Protein AF-A0A4R4TH62-F1 (afdb_monomer)

Radius of gyration: 32.62 Å; Cα contacts (8 Å, |Δi|>4): 246; chains: 1; bounding bo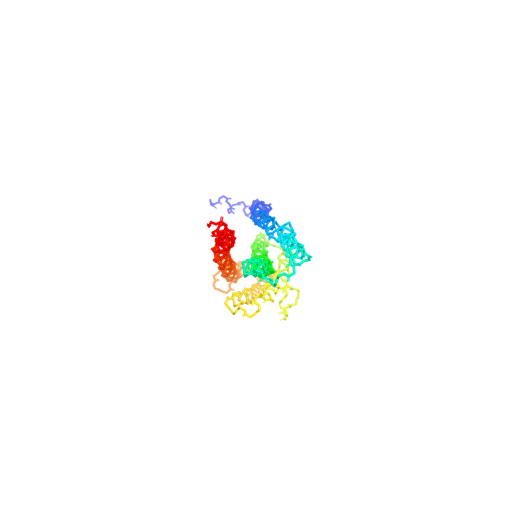x: 75×28×106 Å

Solvent-accessible surface area (backbone atoms only — not comparable to full-atom values): 15548 Å² total; per-residue (Å²): 120,67,68,64,58,58,43,66,76,70,77,58,70,60,69,56,50,53,52,50,52,52,49,49,46,43,59,67,45,53,53,41,51,53,48,50,51,52,49,52,55,47,51,56,50,49,52,57,46,53,62,70,64,52,74,60,57,69,61,52,50,50,53,52,49,50,51,52,53,51,53,49,52,51,50,52,49,35,75,74,63,78,56,84,78,58,69,48,58,55,49,52,50,52,48,52,53,50,52,50,52,48,54,52,52,51,52,51,54,50,49,57,53,46,51,54,50,62,62,49,44,56,52,38,48,50,30,48,53,50,33,50,52,40,52,53,50,28,53,49,22,52,53,49,30,69,67,46,68,74,76,56,60,67,36,51,56,48,25,53,53,31,49,34,48,32,32,25,87,42,92,88,59,59,28,38,31,47,26,54,32,37,67,69,27,64,92,38,67,80,43,26,52,27,42,53,48,22,53,55,23,49,52,53,22,53,54,42,44,52,57,21,49,54,31,41,76,72,66,39,50,69,62,18,47,44,29,47,71,34,62,90,88,15,26,42,50,23,49,54,44,25,53,51,19,48,51,52,27,48,52,47,47,49,52,53,46,53,50,51,51,51,52,50,50,56,54,50,55,53,50,52,54,49,51,54,51,53,50,50,50,48,53,50,46,51,52,54,44,54,49,60,58,62,64,74,78,112

Mean predicted aligned error: 15.48 Å

Sequence (298 aa):
METARANNRQGLPLGGAYLRYADEQMQQTLLVAAADLYELETDRFQHDITEARAWPWLALAAGGLALVVLAWAQRRHYLRTNRLLSPGLMAATATATLLLLWLGGSHWLARAALDDADGGAARSLSSLNGAWTEALRARGDENITLVARGADNASEESFQARLETLIGPDPESPGGLLGDAAARAAGDSDGEAPIQRAIEATREWAARHAAGRERELAGDYDGAVEQVIGGRGSTREMFDRVNTSLAEAVAHEQEQFEAAGRRARSRLDGLAVGAVGLGALGVAGTALGIGRRLSEYR

pLDDT: mean 71.14, std 16.72, range [40.22, 96.88]

Secondary structure (DSSP, 8-state):
-HHHHHHHTTT-THHHHHHHHHHHHIIIIIHHHHHHHHHHHHHHHHHHHHHHHS--HHHHHHHHHHHHHHHHHHHHHHHHH-----HHHHHHHHHHHHHHHHHHHHHHHHHHHHHHIIIIIHHHHHHHHHHHHHHHHHHHHHHHHHHHTTS-SHHHHHHHHHHHHHH-S-SSS--HHHHHHHHHSTT-HHHHHHHHHHHHHHHHHHHHHHHHHHHHHTT-HHHHHHHHHSSTTSHHHHHHHHHHHHHHHHHHHHHHHHHHHHHHHHHHHHHHHHHHHHHHHHHHHHHHHHHHHHGGG-

Nearest PDB structures (foldseek):
  7sqc-assembly1_1J  TM=2.313E-01  e=9.628E-02  Chlamydomonas reinhardtii
  7n6g-assembly1_3Q  TM=2.385E-01  e=2.461E-01  Chlamydomonas reinhardtii
  7udm-assembly1_A  TM=2.730E-01  e=8.604E-01  synthetic construct
  7sqc-assembly1_1W  TM=1.504E-01  e=1.151E-01  Chlamydomonas reinhardtii
  2efl-assembly1_A-2  TM=2.883E-01  e=1.176E+00  Homo sapiens

Organism: NCBI:txid402648

Foldseek 3Di:
DVVVVVVVVVPDLPVLVVLVVVLCCCLVPVLVVVVVVLVVVVVVVVVVLVVLLPDPCVVLVVLVVVLVVLVVVVVVCCVPPVDPDDPLSVLLNVLSVVLNVLSVVLSVVLVVLSCVLVVFLSLLLVLLSVLLSLLVSLLSLLVSCLSCLPVDCPSVVSNVVSLCQNQNPDLVQGDHSLSVSLVSCPPVCQLNVLSVQLNVLSSLLVVLSVVLVVCSVVVNSVSSCCQDPNDPNHSVVSSVSNNVSSVSNSVVSVVVSVVSVVVSVVSVVVSVVVSVVSVVSSVVSNVVSVVVVVVVVD

Structure (mmCIF, N/CA/C/O backbone):
data_AF-A0A4R4TH62-F1
#
_entry.id   AF-A0A4R4TH62-F1
#
loop_
_atom_site.group_PDB
_atom_site.id
_atom_site.type_symbol
_atom_site.label_atom_id
_atom_site.label_alt_id
_atom_site.label_comp_id
_atom_site.label_asym_id
_atom_site.label_entity_id
_atom_site.label_seq_id
_atom_site.pdbx_PDB_ins_code
_atom_site.Cartn_x
_atom_site.Cartn_y
_atom_site.Cartn_z
_atom_site.occupancy
_atom_site.B_iso_or_equiv
_atom_site.auth_seq_id
_atom_site.auth_comp_id
_atom_site.auth_asym_id
_atom_site.auth_atom_id
_atom_site.pdbx_PDB_model_num
ATOM 1 N N . MET A 1 1 ? -3.603 0.985 -41.056 1.00 52.00 1 MET A N 1
ATOM 2 C CA . MET A 1 1 ? -2.396 0.236 -40.627 1.00 52.00 1 MET A CA 1
ATOM 3 C C . MET A 1 1 ? -1.170 0.573 -41.487 1.00 52.00 1 MET A C 1
ATOM 5 O O . MET A 1 1 ? -0.103 0.772 -40.925 1.00 52.00 1 MET A O 1
ATOM 9 N N . GLU A 1 2 ? -1.291 0.723 -42.812 1.00 45.50 2 GLU A N 1
ATOM 10 C CA . GLU A 1 2 ? -0.172 1.153 -43.685 1.00 45.50 2 GLU A CA 1
ATOM 11 C C . GLU A 1 2 ? 0.213 2.637 -43.547 1.00 45.50 2 GLU A C 1
ATOM 13 O O . GLU A 1 2 ? 1.394 2.978 -43.570 1.00 45.50 2 GLU A O 1
ATOM 18 N N . THR A 1 3 ? -0.754 3.517 -43.287 1.00 45.06 3 THR A N 1
ATOM 19 C CA . THR A 1 3 ? -0.537 4.967 -43.132 1.00 45.06 3 THR A CA 1
ATOM 20 C C . THR A 1 3 ? 0.309 5.325 -41.903 1.00 45.06 3 THR A C 1
ATOM 22 O O . THR A 1 3 ? 1.103 6.260 -41.945 1.00 45.06 3 THR A O 1
ATOM 25 N N . ALA A 1 4 ? 0.210 4.539 -40.824 1.00 42.22 4 ALA A N 1
ATOM 26 C CA . ALA A 1 4 ? 1.014 4.726 -39.612 1.00 42.22 4 ALA A CA 1
ATOM 27 C C . ALA A 1 4 ? 2.494 4.353 -39.831 1.00 42.22 4 ALA A C 1
ATOM 29 O O . ALA A 1 4 ? 3.389 5.019 -39.317 1.00 42.22 4 ALA A O 1
ATOM 30 N N . ARG A 1 5 ? 2.765 3.332 -40.660 1.00 50.22 5 ARG A N 1
ATOM 31 C CA . ARG A 1 5 ? 4.131 2.936 -41.047 1.00 50.22 5 ARG A CA 1
ATOM 32 C C . ARG A 1 5 ? 4.756 3.909 -42.051 1.00 50.22 5 ARG A C 1
ATOM 34 O O . ARG A 1 5 ? 5.963 4.131 -41.995 1.00 50.22 5 ARG A O 1
ATOM 41 N N . ALA A 1 6 ? 3.949 4.505 -42.933 1.00 48.88 6 ALA A N 1
ATOM 42 C CA . ALA A 1 6 ? 4.397 5.528 -43.878 1.00 48.88 6 ALA A CA 1
ATOM 43 C C . ALA A 1 6 ? 4.833 6.829 -43.172 1.00 48.88 6 ALA A C 1
ATOM 45 O O . ALA A 1 6 ? 5.871 7.383 -43.525 1.00 48.88 6 ALA A O 1
ATOM 46 N N . ASN A 1 7 ? 4.117 7.257 -42.122 1.00 46.59 7 ASN A N 1
ATOM 47 C CA . ASN A 1 7 ? 4.487 8.441 -41.331 1.00 46.59 7 ASN A CA 1
ATOM 48 C C . ASN A 1 7 ? 5.745 8.235 -40.471 1.00 46.59 7 ASN A C 1
ATOM 50 O O . ASN A 1 7 ? 6.547 9.157 -40.342 1.00 46.59 7 ASN A O 1
ATOM 54 N N . ASN A 1 8 ? 5.979 7.026 -39.946 1.00 43.38 8 ASN A N 1
ATOM 55 C CA . ASN A 1 8 ? 7.178 6.732 -39.148 1.00 43.38 8 ASN A CA 1
ATOM 56 C C . ASN A 1 8 ? 8.488 6.819 -39.965 1.00 43.38 8 ASN A C 1
ATOM 58 O O . ASN A 1 8 ? 9.559 7.006 -39.400 1.00 43.38 8 ASN A O 1
ATOM 62 N N . ARG A 1 9 ? 8.417 6.723 -41.304 1.00 49.34 9 ARG A N 1
ATOM 63 C CA . ARG A 1 9 ? 9.573 6.912 -42.206 1.00 49.34 9 ARG A CA 1
ATOM 64 C C . ARG A 1 9 ? 9.874 8.378 -42.535 1.00 49.34 9 ARG A C 1
ATOM 66 O O . ARG A 1 9 ? 10.939 8.649 -43.075 1.00 49.34 9 ARG A O 1
ATOM 73 N N . GLN A 1 10 ? 8.965 9.307 -42.232 1.00 45.88 10 GLN A N 1
ATOM 74 C CA . GLN A 1 10 ? 9.112 10.735 -42.546 1.00 45.88 10 GLN A CA 1
ATOM 75 C C . GLN A 1 10 ? 9.644 11.570 -41.367 1.00 45.88 10 GLN A C 1
ATOM 77 O O . GLN A 1 10 ? 9.739 12.787 -41.483 1.00 45.88 10 GLN A O 1
ATOM 82 N N . GLY A 1 11 ? 10.001 10.942 -40.237 1.00 43.94 11 GLY A N 1
ATOM 83 C CA . GLY A 1 11 ? 10.616 11.632 -39.095 1.00 43.94 11 GLY A CA 1
ATOM 84 C C . GLY A 1 11 ? 9.682 12.579 -38.331 1.00 43.94 11 GLY A C 1
ATOM 85 O O . GLY A 1 11 ? 10.159 13.415 -37.572 1.00 43.94 11 GLY A O 1
ATOM 86 N N . LEU A 1 12 ? 8.361 12.468 -38.515 1.00 40.22 12 LEU A N 1
ATOM 87 C CA . LEU A 1 12 ? 7.382 13.288 -37.801 1.00 40.22 12 LEU A CA 1
ATOM 88 C C . LEU A 1 12 ? 6.862 12.520 -36.567 1.00 40.22 12 LEU A C 1
ATOM 90 O O . LEU A 1 12 ? 6.175 11.508 -36.739 1.00 40.22 12 LEU A O 1
ATOM 94 N N . PRO A 1 13 ? 7.157 12.972 -35.329 1.00 50.06 13 PRO A N 1
ATOM 95 C CA . PRO A 1 13 ? 6.882 12.261 -34.073 1.00 50.06 13 PRO A CA 1
ATOM 96 C C . PRO A 1 13 ? 5.399 12.334 -33.665 1.00 50.06 13 PRO A C 1
ATOM 98 O O . PRO A 1 13 ? 5.054 12.690 -32.543 1.00 50.06 13 PRO A O 1
ATOM 101 N N . LEU A 1 14 ? 4.487 12.001 -34.578 1.00 46.34 14 LEU A N 1
ATOM 102 C CA . LEU A 1 14 ? 3.046 12.035 -34.322 1.00 46.34 14 LEU A CA 1
ATOM 103 C C . LEU A 1 14 ? 2.604 10.836 -33.468 1.00 46.34 14 LEU A C 1
ATOM 105 O O . LEU A 1 14 ? 1.802 11.003 -32.557 1.00 46.34 14 LEU A O 1
ATOM 109 N N . GLY A 1 15 ? 3.173 9.644 -33.687 1.00 45.06 15 GLY A N 1
ATOM 110 C CA . GLY A 1 15 ? 2.847 8.445 -32.897 1.00 45.06 15 GLY A CA 1
ATOM 111 C C . GLY A 1 15 ? 3.266 8.550 -31.425 1.00 45.06 15 GLY A C 1
ATOM 112 O O . GLY A 1 15 ? 2.473 8.247 -30.539 1.00 45.06 15 GLY A O 1
ATOM 113 N N . GLY A 1 16 ? 4.478 9.050 -31.160 1.00 48.56 16 GLY A N 1
ATOM 114 C CA . GLY A 1 16 ? 4.974 9.263 -29.796 1.00 48.56 16 GLY A CA 1
ATOM 115 C C . GLY A 1 16 ? 4.273 10.408 -29.059 1.00 48.56 16 GLY A C 1
ATOM 116 O O . GLY A 1 16 ? 4.141 10.359 -27.843 1.00 48.56 16 GLY A O 1
ATOM 117 N N . ALA A 1 17 ? 3.780 11.430 -29.767 1.00 56.19 17 ALA A N 1
ATOM 118 C CA . ALA A 1 17 ? 2.997 12.503 -29.151 1.00 56.19 17 ALA A CA 1
ATOM 119 C C . ALA A 1 17 ? 1.618 12.018 -28.667 1.00 56.19 17 ALA A C 1
ATOM 121 O O . ALA A 1 17 ? 1.224 12.349 -27.554 1.00 56.19 17 ALA A O 1
ATOM 122 N N . TYR A 1 18 ? 0.916 11.188 -29.450 1.00 50.94 18 TYR A N 1
ATOM 123 C CA . TYR A 1 18 ? -0.368 10.615 -29.022 1.00 50.94 18 TYR A CA 1
ATOM 124 C C . TYR A 1 18 ? -0.224 9.631 -27.857 1.00 50.94 18 TYR A C 1
ATOM 126 O O . TYR A 1 18 ? -1.053 9.654 -26.954 1.00 50.94 18 TYR A O 1
ATOM 134 N N . LEU A 1 19 ? 0.820 8.793 -27.854 1.00 55.81 19 LEU A N 1
ATOM 135 C CA . LEU A 1 19 ? 1.096 7.893 -26.728 1.00 55.81 19 LEU A CA 1
ATOM 136 C C . LEU A 1 19 ? 1.472 8.658 -25.456 1.00 55.81 19 LEU A C 1
ATOM 138 O O . LEU A 1 19 ? 0.940 8.330 -24.406 1.00 55.81 19 LEU A O 1
ATOM 142 N N . ARG A 1 20 ? 2.303 9.707 -25.550 1.00 58.72 20 ARG A N 1
ATOM 143 C CA . ARG A 1 20 ? 2.612 10.576 -24.402 1.00 58.72 20 ARG A CA 1
ATOM 144 C C . ARG A 1 20 ? 1.378 11.300 -23.874 1.00 58.72 20 ARG A C 1
ATOM 146 O O . ARG A 1 20 ? 1.192 11.341 -22.673 1.00 58.72 20 ARG A O 1
ATOM 153 N N . TYR A 1 21 ? 0.509 11.805 -24.750 1.00 60.41 21 TYR A N 1
ATOM 154 C CA . TYR A 1 21 ? -0.746 12.429 -24.323 1.00 60.41 21 TYR A CA 1
ATOM 155 C C . TYR A 1 21 ? -1.696 11.425 -23.650 1.00 60.41 21 TYR A C 1
ATOM 157 O O . TYR A 1 21 ? -2.322 11.741 -22.645 1.00 60.41 21 TYR A O 1
ATOM 165 N N . ALA A 1 22 ? -1.805 10.203 -24.180 1.00 59.38 22 ALA A N 1
ATOM 166 C CA . ALA A 1 22 ? -2.631 9.159 -23.577 1.00 59.38 22 ALA A CA 1
ATOM 167 C C . ALA A 1 22 ? -2.074 8.679 -22.226 1.00 59.38 22 ALA A C 1
ATOM 169 O O . ALA A 1 22 ? -2.846 8.469 -21.293 1.00 59.38 22 ALA A O 1
ATOM 170 N N . ASP A 1 23 ? -0.752 8.536 -22.116 1.00 56.84 23 ASP A N 1
ATOM 171 C CA . ASP A 1 23 ? -0.064 8.219 -20.865 1.00 56.84 23 ASP A CA 1
ATOM 172 C C . ASP A 1 23 ? -0.224 9.357 -19.846 1.00 56.84 23 ASP A C 1
ATOM 174 O O . ASP A 1 23 ? -0.627 9.110 -18.716 1.00 56.84 23 ASP A O 1
ATOM 178 N N . GLU A 1 24 ? -0.076 10.614 -20.268 1.00 65.81 24 GLU A N 1
ATOM 179 C CA . GLU A 1 24 ? -0.326 11.790 -19.432 1.00 65.81 24 GLU A CA 1
ATOM 180 C C . GLU A 1 24 ? -1.768 11.813 -18.900 1.00 65.81 24 GLU A C 1
ATOM 182 O O . GLU A 1 24 ? -1.979 12.013 -17.707 1.00 65.81 24 GLU A O 1
ATOM 187 N N . GLN A 1 25 ? -2.770 11.509 -19.733 1.00 59.91 25 GLN A N 1
ATOM 188 C CA . GLN A 1 25 ? -4.167 11.389 -19.289 1.00 59.91 25 GLN A CA 1
ATOM 189 C C . GLN A 1 25 ? -4.397 10.197 -18.342 1.00 59.91 25 GLN A C 1
ATOM 191 O O . GLN A 1 25 ? -5.138 10.306 -17.363 1.00 59.91 25 GLN A O 1
ATOM 196 N N . MET A 1 26 ? -3.755 9.053 -18.579 1.00 61.53 26 MET A N 1
ATOM 197 C CA . MET A 1 26 ? -3.827 7.906 -17.668 1.00 61.53 26 MET A CA 1
ATOM 198 C C . MET A 1 26 ? -3.205 8.241 -16.303 1.00 61.53 26 MET A C 1
ATOM 200 O O . MET A 1 26 ? -3.814 7.969 -15.265 1.00 61.53 26 MET A O 1
ATOM 204 N N . GLN A 1 27 ? -2.029 8.873 -16.299 1.00 58.41 27 GLN A N 1
ATOM 205 C CA . GLN A 1 27 ? -1.290 9.227 -15.091 1.00 58.41 27 GLN A CA 1
ATOM 206 C C . GLN A 1 27 ? -1.942 10.369 -14.303 1.00 58.41 27 GLN A C 1
ATOM 208 O O . GLN A 1 27 ? -1.996 10.284 -13.075 1.00 58.41 27 GLN A O 1
ATOM 213 N N . GLN A 1 28 ? -2.436 11.411 -14.982 1.00 55.28 28 GLN A N 1
ATOM 214 C CA . GLN A 1 28 ? -2.997 12.613 -14.353 1.00 55.28 28 GLN A CA 1
ATOM 215 C C . GLN A 1 28 ? -4.493 12.509 -14.048 1.00 55.28 28 GLN A C 1
ATOM 217 O O . GLN A 1 28 ? -4.983 13.264 -13.215 1.00 55.28 28 GLN A O 1
ATOM 222 N N . THR A 1 29 ? -5.241 11.626 -14.716 1.00 51.53 29 THR A N 1
ATOM 223 C CA . THR A 1 29 ? -6.705 11.564 -14.561 1.00 51.53 29 THR A CA 1
ATOM 224 C C . THR A 1 29 ? -7.172 10.237 -13.982 1.00 51.53 29 THR A C 1
ATOM 226 O O . THR A 1 29 ? -7.884 10.243 -12.986 1.00 51.53 29 THR A O 1
ATOM 229 N N . LEU A 1 30 ? -6.773 9.094 -14.547 1.00 49.19 30 LEU A N 1
ATOM 230 C CA . LEU A 1 30 ? -7.291 7.794 -14.095 1.00 49.19 30 LEU A CA 1
ATOM 231 C C . LEU A 1 30 ? -6.636 7.312 -12.796 1.00 49.19 30 LEU A C 1
ATOM 233 O O . LEU A 1 30 ? -7.345 6.902 -11.880 1.00 49.19 30 LEU A O 1
ATOM 237 N N . LEU A 1 31 ? -5.305 7.388 -12.695 1.00 57.44 31 LEU A N 1
ATOM 238 C CA . LEU A 1 31 ? -4.592 6.991 -11.475 1.00 57.44 31 LEU A CA 1
ATOM 239 C C . LEU A 1 31 ? -4.847 7.965 -10.319 1.00 57.44 31 LEU A C 1
ATOM 241 O O . LEU A 1 31 ? -4.988 7.528 -9.182 1.00 57.44 31 LEU A O 1
ATOM 245 N N . VAL A 1 32 ? -4.974 9.264 -10.613 1.00 57.41 32 VAL A N 1
ATOM 246 C CA . VAL A 1 32 ? -5.355 10.273 -9.611 1.00 57.41 32 VAL A CA 1
ATOM 247 C C . VAL A 1 32 ? -6.800 10.069 -9.165 1.00 57.41 32 VAL A C 1
ATOM 249 O O . VAL A 1 32 ? -7.038 10.016 -7.974 1.00 57.41 32 VAL A O 1
ATOM 252 N N . ALA A 1 33 ? -7.756 9.827 -10.070 1.00 45.47 33 ALA A N 1
ATOM 253 C CA . ALA A 1 33 ? -9.141 9.567 -9.664 1.00 45.47 33 ALA A CA 1
ATOM 254 C C . ALA A 1 33 ? -9.301 8.276 -8.838 1.00 45.47 33 ALA A C 1
ATOM 256 O O . ALA A 1 33 ? -10.150 8.219 -7.951 1.00 45.47 33 ALA A O 1
ATOM 257 N N . ALA A 1 34 ? -8.501 7.239 -9.111 1.00 51.38 34 ALA A N 1
ATOM 258 C CA . ALA A 1 34 ? -8.475 6.027 -8.293 1.00 51.38 34 ALA A CA 1
ATOM 259 C C . ALA A 1 34 ? -7.863 6.285 -6.903 1.00 51.38 34 ALA A C 1
ATOM 261 O O . ALA A 1 34 ? -8.374 5.766 -5.911 1.00 51.38 34 ALA A O 1
ATOM 262 N N . ALA A 1 35 ? -6.815 7.114 -6.831 1.00 51.31 35 ALA A N 1
ATOM 263 C CA . ALA A 1 35 ? -6.220 7.559 -5.574 1.00 51.31 35 ALA A CA 1
ATOM 264 C C . ALA A 1 35 ? -7.183 8.449 -4.768 1.00 51.31 35 ALA A C 1
ATOM 266 O O . ALA A 1 35 ? -7.398 8.173 -3.595 1.00 51.31 35 ALA A O 1
ATOM 267 N N . ASP A 1 36 ? -7.838 9.424 -5.404 1.00 51.44 36 ASP A N 1
ATOM 268 C CA . ASP A 1 36 ? -8.825 10.317 -4.787 1.00 51.44 36 ASP A CA 1
ATOM 269 C C . ASP A 1 36 ? -10.036 9.536 -4.265 1.00 51.44 36 ASP A C 1
ATOM 271 O O . ASP A 1 36 ? -10.541 9.825 -3.185 1.00 51.44 36 ASP A O 1
ATOM 275 N N . LEU A 1 37 ? -10.512 8.524 -5.006 1.00 50.94 37 LEU A N 1
ATOM 276 C CA . LEU A 1 37 ? -11.600 7.653 -4.552 1.00 50.94 37 LEU A CA 1
ATOM 277 C C . LEU A 1 37 ? -11.184 6.841 -3.320 1.00 50.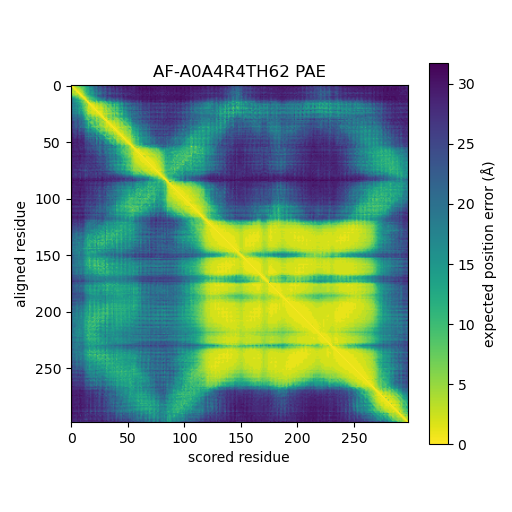94 37 LEU A C 1
ATOM 279 O O . LEU A 1 37 ? -11.959 6.727 -2.373 1.00 50.94 37 LEU A O 1
ATOM 283 N N . TYR A 1 38 ? -9.960 6.307 -3.317 1.00 51.31 38 TYR A N 1
ATOM 284 C CA . TYR A 1 38 ? -9.400 5.602 -2.166 1.00 51.31 38 TYR A CA 1
ATOM 285 C C . TYR A 1 38 ? -9.219 6.535 -0.958 1.00 51.31 38 TYR A C 1
ATOM 287 O O . TYR A 1 38 ? -9.520 6.148 0.171 1.00 51.31 38 TYR A O 1
ATOM 295 N N . GLU A 1 39 ? -8.783 7.775 -1.183 1.00 53.53 39 GLU A N 1
ATOM 296 C CA . GLU A 1 39 ? -8.614 8.795 -0.148 1.00 53.53 39 GLU A CA 1
ATOM 297 C C . GLU A 1 39 ? -9.970 9.227 0.431 1.00 53.53 39 GLU A C 1
ATOM 299 O O . GLU A 1 39 ? -10.114 9.284 1.646 1.00 53.53 39 GLU A O 1
ATOM 304 N N . LEU A 1 40 ? -11.006 9.391 -0.400 1.00 49.75 40 LEU A N 1
ATOM 305 C CA . LEU A 1 40 ? -12.383 9.672 0.033 1.00 49.75 40 LEU A CA 1
ATOM 306 C C . LEU A 1 40 ? -13.005 8.532 0.850 1.00 49.75 40 LEU A C 1
ATOM 308 O O . LEU A 1 40 ? -13.682 8.789 1.849 1.00 49.75 40 LEU A O 1
ATOM 312 N N . GLU A 1 41 ? -12.801 7.281 0.432 1.00 48.53 41 GLU A N 1
ATOM 313 C CA . GLU A 1 41 ? -13.260 6.100 1.173 1.00 48.53 41 GLU A CA 1
ATOM 314 C C . GLU A 1 41 ? -12.533 6.010 2.529 1.00 48.53 41 GLU A C 1
ATOM 316 O O . GLU A 1 41 ? -13.156 5.744 3.561 1.00 48.53 41 GLU A O 1
ATOM 321 N N . THR A 1 42 ? -11.234 6.330 2.543 1.00 50.16 42 THR A N 1
ATOM 322 C CA . THR A 1 42 ? -10.396 6.355 3.750 1.00 50.16 42 THR A CA 1
ATOM 323 C C . THR A 1 42 ? -10.796 7.489 4.696 1.00 50.16 42 THR A C 1
ATOM 325 O O . THR A 1 42 ? -10.968 7.242 5.885 1.00 50.16 42 THR A O 1
ATOM 328 N N . ASP A 1 43 ? -11.025 8.707 4.204 1.00 47.75 43 ASP A N 1
ATOM 329 C CA . ASP A 1 43 ? -11.407 9.873 5.014 1.00 47.75 43 ASP A CA 1
ATOM 330 C C . ASP A 1 43 ? -12.781 9.698 5.664 1.00 47.75 43 ASP A C 1
ATOM 332 O O . ASP A 1 43 ? -12.982 10.019 6.840 1.00 47.75 43 ASP A O 1
ATOM 336 N N . ARG A 1 44 ? -13.743 9.146 4.918 1.00 48.03 44 ARG A N 1
ATOM 337 C CA . ARG A 1 44 ? -15.083 8.865 5.441 1.00 48.03 44 ARG A CA 1
ATOM 338 C C . ARG A 1 44 ? -15.038 7.789 6.527 1.00 48.03 44 ARG A C 1
ATOM 340 O O . ARG A 1 44 ? -15.700 7.927 7.554 1.00 48.03 44 ARG A O 1
ATOM 347 N N . PHE A 1 45 ? -14.204 6.769 6.334 1.00 47.97 45 PHE A N 1
ATOM 348 C CA . PHE A 1 45 ? -13.938 5.733 7.327 1.00 47.97 45 PHE A CA 1
ATOM 349 C C . PHE A 1 45 ? -13.218 6.288 8.572 1.00 47.97 45 PHE A C 1
ATOM 351 O O . PHE A 1 45 ? -13.600 5.966 9.698 1.00 47.97 45 PHE A O 1
ATOM 358 N N . GLN A 1 46 ? -12.247 7.192 8.394 1.00 47.22 46 GLN A N 1
ATOM 359 C CA . GLN A 1 46 ? -11.553 7.879 9.489 1.00 47.22 46 GLN A CA 1
ATOM 360 C C . GLN A 1 46 ? -12.504 8.747 10.325 1.00 47.22 46 GLN A C 1
ATOM 362 O O . GLN A 1 46 ? -12.387 8.760 11.554 1.00 47.22 46 GLN A O 1
ATOM 367 N N . HIS A 1 47 ? -13.470 9.428 9.696 1.00 46.44 47 HIS A N 1
ATOM 368 C CA . HIS A 1 47 ? -14.474 10.246 10.389 1.00 46.44 47 HIS A CA 1
ATOM 369 C C . HIS A 1 47 ? -15.394 9.398 11.283 1.00 46.44 47 HIS A C 1
ATOM 371 O O . HIS A 1 47 ? -15.557 9.693 12.471 1.00 46.44 47 HIS A O 1
ATOM 377 N N . ASP A 1 48 ? -15.927 8.297 10.747 1.00 49.28 48 ASP A N 1
ATOM 378 C CA . ASP A 1 48 ? -16.788 7.374 11.498 1.00 49.28 48 ASP A CA 1
ATOM 379 C C . ASP A 1 48 ? -16.022 6.709 12.660 1.00 49.28 48 ASP A C 1
ATOM 381 O O . ASP A 1 48 ? -16.568 6.500 13.751 1.00 49.28 48 ASP A O 1
ATOM 385 N N . ILE A 1 49 ? -14.724 6.436 12.478 1.00 46.97 49 ILE A N 1
ATOM 386 C CA . ILE A 1 49 ? -13.859 5.935 13.551 1.00 46.97 49 ILE A CA 1
ATOM 387 C C . ILE A 1 49 ? -13.575 7.002 14.608 1.00 46.97 49 ILE A C 1
ATOM 389 O O . ILE A 1 49 ? -13.560 6.679 15.800 1.00 46.97 49 ILE A O 1
ATOM 393 N N . THR A 1 50 ? -13.354 8.265 14.232 1.00 50.50 50 THR A N 1
ATOM 394 C CA . THR A 1 50 ? -13.090 9.325 15.220 1.00 50.50 50 THR A CA 1
ATOM 395 C C . THR A 1 50 ? -14.297 9.551 16.125 1.00 50.50 50 THR A C 1
ATOM 397 O O . THR A 1 50 ? -14.127 9.702 17.340 1.00 50.50 50 THR A O 1
ATOM 400 N N . GLU A 1 51 ? -15.509 9.491 15.572 1.00 51.19 51 GLU A N 1
ATOM 401 C CA . GLU A 1 51 ? -16.750 9.571 16.344 1.00 51.19 51 GLU A CA 1
ATOM 402 C C . GLU A 1 51 ? -16.944 8.331 17.240 1.00 51.19 51 GLU A C 1
ATOM 404 O O . GLU A 1 51 ? -17.249 8.466 18.428 1.00 51.19 51 GLU A O 1
ATOM 409 N N . ALA A 1 52 ? -16.646 7.124 16.740 1.00 48.22 52 ALA A N 1
ATOM 410 C CA . ALA A 1 52 ? -16.688 5.887 17.529 1.00 48.22 52 ALA A CA 1
ATOM 411 C C . ALA A 1 52 ? -15.601 5.805 18.629 1.00 48.22 52 ALA A C 1
ATOM 413 O O . ALA A 1 52 ? -15.798 5.153 19.661 1.00 48.22 52 ALA A O 1
ATOM 414 N N . ARG A 1 53 ? -14.456 6.478 18.441 1.00 44.38 53 ARG A N 1
ATOM 415 C CA . ARG A 1 53 ? -13.345 6.578 19.409 1.00 44.38 53 ARG A CA 1
ATOM 416 C C . ARG A 1 53 ? -13.600 7.571 20.538 1.00 44.38 53 ARG A C 1
ATOM 418 O O . ARG A 1 53 ? -12.880 7.522 21.549 1.00 44.38 53 ARG A O 1
ATOM 425 N N . ALA A 1 54 ? -14.571 8.474 20.397 1.00 53.72 54 ALA A N 1
ATOM 426 C CA . ALA A 1 54 ? -14.899 9.426 21.445 1.00 53.72 54 ALA A CA 1
ATOM 427 C C . ALA A 1 54 ? -15.277 8.660 22.721 1.00 53.72 54 ALA A C 1
ATOM 429 O O . ALA A 1 54 ? -16.197 7.841 22.748 1.00 53.72 54 ALA A O 1
ATOM 430 N N . TRP A 1 55 ? -14.518 8.886 23.796 1.00 51.03 55 TRP A N 1
ATOM 431 C CA . TRP A 1 55 ? -14.796 8.236 25.071 1.00 51.03 55 TRP A CA 1
ATOM 432 C C . TRP A 1 55 ? -16.207 8.649 25.509 1.00 51.03 55 TRP A C 1
ATOM 434 O O . TRP A 1 55 ? -16.495 9.850 25.481 1.00 51.03 55 TRP A O 1
ATOM 444 N N . PRO A 1 56 ? -17.101 7.719 25.907 1.00 64.44 56 PRO A N 1
ATOM 445 C CA . PRO A 1 56 ? -18.484 8.033 26.245 1.00 64.44 56 PRO A CA 1
ATOM 446 C C . PRO A 1 56 ? -18.553 8.691 27.629 1.00 64.44 56 PRO A C 1
ATOM 448 O O . PRO A 1 56 ? -19.166 8.175 28.563 1.00 64.44 56 PRO A O 1
ATOM 451 N N . TRP A 1 57 ? -17.896 9.843 27.775 1.00 59.69 57 TRP A N 1
ATOM 452 C CA . TRP A 1 57 ? -17.788 10.622 29.001 1.00 59.69 57 TRP A CA 1
ATOM 453 C C . TRP A 1 57 ? -19.162 10.954 29.563 1.00 59.69 57 TRP A C 1
ATOM 455 O O . TRP A 1 57 ? -19.351 10.863 30.768 1.00 59.69 57 TRP A O 1
ATOM 465 N N . LEU A 1 58 ? -20.139 11.254 28.702 1.00 62.78 58 LEU A N 1
ATOM 466 C CA . LEU A 1 58 ? -21.522 11.494 29.114 1.00 62.78 58 LEU A CA 1
ATOM 467 C C . LEU A 1 58 ? -22.162 10.249 29.743 1.00 62.78 58 LEU A C 1
ATOM 469 O O . LEU A 1 58 ? -22.794 10.356 30.791 1.00 62.78 58 LEU A O 1
ATOM 473 N N . ALA A 1 59 ? -21.961 9.066 29.155 1.00 58.44 59 ALA A N 1
ATOM 474 C CA . ALA A 1 59 ? -22.508 7.821 29.693 1.00 58.44 59 ALA A CA 1
ATOM 475 C C . ALA A 1 59 ? -21.814 7.413 31.004 1.00 58.44 59 ALA A C 1
ATOM 477 O O . ALA A 1 59 ? -22.481 7.019 31.961 1.00 58.44 59 ALA A O 1
ATOM 478 N N . LEU A 1 60 ? -20.487 7.561 31.085 1.00 63.44 60 LEU A N 1
ATOM 479 C CA . LEU A 1 60 ? -19.725 7.304 32.311 1.00 63.44 60 LEU A CA 1
ATOM 480 C C . LEU A 1 60 ? -20.058 8.305 33.419 1.00 63.44 60 LEU A C 1
ATOM 482 O O . LEU A 1 60 ? -20.225 7.901 34.567 1.00 63.44 60 LEU A O 1
ATOM 486 N N . ALA A 1 61 ? -20.207 9.588 33.087 1.00 68.44 61 ALA A N 1
ATOM 487 C CA . ALA A 1 61 ? -20.623 10.616 34.032 1.00 68.44 61 ALA A CA 1
ATOM 488 C C . ALA A 1 61 ? -22.038 10.346 34.549 1.00 68.44 61 ALA A C 1
ATOM 490 O O . ALA A 1 61 ? -22.260 10.420 35.754 1.00 68.44 61 ALA A O 1
ATOM 491 N N . ALA A 1 62 ? -22.976 9.959 33.679 1.00 68.19 62 ALA A N 1
ATOM 492 C CA . ALA A 1 62 ? -24.329 9.584 34.081 1.00 68.19 62 ALA A CA 1
ATOM 493 C C . ALA A 1 62 ? -24.343 8.340 34.990 1.00 68.19 62 ALA A C 1
ATOM 495 O O . ALA A 1 62 ? -25.012 8.344 36.025 1.00 68.19 62 ALA A O 1
ATOM 496 N N . GLY A 1 63 ? -23.565 7.301 34.659 1.00 62.38 63 GLY A N 1
ATOM 497 C CA . GLY A 1 63 ? -23.421 6.104 35.494 1.00 62.38 63 GLY A CA 1
ATOM 498 C C . GLY A 1 63 ? -22.766 6.396 36.849 1.00 62.38 63 GLY A C 1
ATOM 499 O O . GLY A 1 63 ? -23.246 5.942 37.889 1.00 62.38 63 GLY A O 1
ATOM 500 N N . GLY A 1 64 ? -21.716 7.220 36.862 1.00 69.19 64 GLY A N 1
ATOM 501 C CA . GLY A 1 64 ? -21.078 7.700 38.087 1.00 69.19 64 GLY A CA 1
ATOM 502 C C . GLY A 1 64 ? -22.031 8.533 38.948 1.00 69.19 64 GLY A C 1
ATOM 503 O O . GLY A 1 64 ? -22.121 8.318 40.156 1.00 69.19 64 GLY A O 1
ATOM 504 N N . LEU A 1 65 ? -22.812 9.424 38.334 1.00 70.81 65 LEU A N 1
ATOM 505 C CA . LEU A 1 65 ? -23.828 10.218 39.022 1.00 70.81 65 LEU A CA 1
ATOM 506 C C . LEU A 1 65 ? -24.901 9.319 39.654 1.00 70.81 65 LEU A C 1
ATOM 508 O O . LEU A 1 65 ? -25.277 9.528 40.806 1.00 70.81 65 LEU A O 1
ATOM 512 N N . ALA A 1 66 ? -25.350 8.280 38.943 1.00 66.81 66 ALA A N 1
ATOM 513 C CA . ALA A 1 66 ? -26.305 7.309 39.469 1.00 66.81 66 ALA A CA 1
ATOM 514 C C . ALA A 1 66 ? -25.759 6.567 40.705 1.00 66.81 66 ALA A C 1
ATOM 516 O O . ALA A 1 66 ? -26.479 6.420 41.698 1.00 66.81 66 ALA A O 1
ATOM 517 N N . LEU A 1 67 ? -24.478 6.169 40.698 1.00 67.81 67 LEU A N 1
ATOM 518 C CA . LEU A 1 67 ? -23.819 5.590 41.876 1.00 67.81 67 LEU A CA 1
ATOM 519 C C . LEU A 1 67 ? -23.756 6.572 43.052 1.00 67.81 67 LEU A C 1
ATOM 521 O O . LEU A 1 67 ? -24.034 6.181 44.186 1.00 67.81 67 LEU A O 1
ATOM 525 N N . VAL A 1 68 ? -23.426 7.841 42.797 1.00 72.19 68 VAL A N 1
ATOM 526 C CA . VAL A 1 68 ? -23.386 8.888 43.832 1.00 72.19 68 VAL A CA 1
ATOM 527 C C . VAL A 1 68 ? -24.768 9.086 44.457 1.00 72.19 68 VAL A C 1
ATOM 529 O O . VAL A 1 68 ? -24.883 9.143 45.683 1.00 72.19 68 VAL A O 1
ATOM 532 N N . VAL A 1 69 ? -25.827 9.130 43.644 1.00 70.50 69 VAL A N 1
ATOM 533 C CA . VAL A 1 69 ? -27.214 9.254 44.122 1.00 70.50 69 VAL A CA 1
ATOM 534 C C . VAL A 1 69 ? -27.623 8.036 44.959 1.00 70.50 69 VAL A C 1
ATOM 536 O O . VAL A 1 69 ? -28.202 8.203 46.035 1.00 70.50 69 VAL A O 1
ATOM 539 N N . LEU A 1 70 ? -27.277 6.819 44.525 1.00 64.19 70 LEU A N 1
ATOM 540 C CA . LEU A 1 70 ? -27.536 5.586 45.278 1.00 64.19 70 LEU A CA 1
ATOM 541 C C . LEU A 1 70 ? -26.794 5.563 46.620 1.00 64.19 70 LEU A C 1
ATOM 543 O O . LEU A 1 70 ? -27.409 5.297 47.655 1.00 64.19 70 LEU A O 1
ATOM 547 N N . ALA A 1 71 ? -25.503 5.900 46.627 1.00 65.44 71 ALA A N 1
ATOM 548 C CA . ALA A 1 71 ? -24.692 5.967 47.841 1.00 65.44 71 ALA A CA 1
ATOM 549 C C . ALA A 1 71 ? -25.209 7.042 48.811 1.00 65.44 71 ALA A C 1
ATOM 551 O O . ALA A 1 71 ? -25.258 6.829 50.027 1.00 65.44 71 ALA A O 1
ATOM 552 N N . TRP A 1 72 ? -25.659 8.186 48.289 1.00 71.00 72 TRP A N 1
ATOM 553 C CA . TRP A 1 72 ? -26.277 9.242 49.087 1.00 71.00 72 TRP A CA 1
ATOM 554 C C . TRP A 1 72 ? -27.604 8.791 49.706 1.00 71.00 72 TRP A C 1
ATOM 556 O O . TRP A 1 72 ? -27.825 8.997 50.903 1.00 71.00 72 TRP A O 1
ATOM 566 N N . ALA A 1 73 ? -28.460 8.112 48.935 1.00 65.62 73 ALA A N 1
ATOM 567 C CA . ALA A 1 73 ? -29.711 7.542 49.432 1.00 65.62 73 ALA A CA 1
ATOM 568 C C . ALA A 1 73 ? -29.460 6.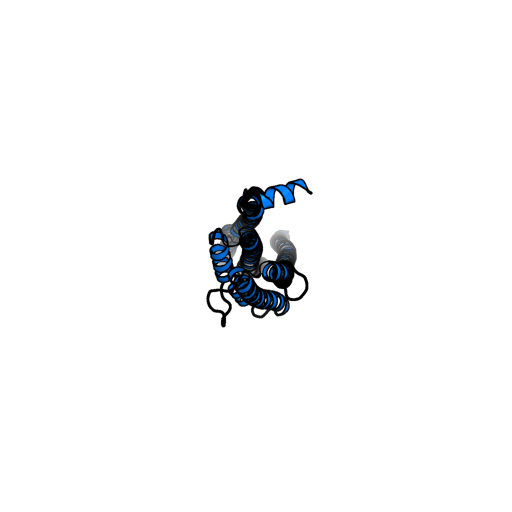485 50.525 1.00 65.62 73 ALA A C 1
ATOM 570 O O . ALA A 1 73 ? -30.116 6.510 51.571 1.00 65.62 73 ALA A O 1
ATOM 571 N N . GLN A 1 74 ? -28.462 5.612 50.335 1.00 63.91 74 GLN A N 1
ATOM 572 C CA . GLN A 1 74 ? -28.019 4.632 51.336 1.00 63.91 74 GLN A CA 1
ATOM 573 C C . GLN A 1 74 ? -27.536 5.314 52.617 1.00 63.91 74 GLN A C 1
ATOM 575 O O . GLN A 1 74 ? -27.995 4.971 53.707 1.00 63.91 74 GLN A O 1
ATOM 580 N N . ARG A 1 75 ? -26.660 6.319 52.497 1.00 67.56 75 ARG A N 1
ATOM 581 C CA . ARG A 1 75 ? -26.116 7.068 53.638 1.00 67.56 75 ARG A CA 1
ATOM 582 C C . ARG A 1 75 ? -27.209 7.813 54.400 1.00 67.56 75 ARG A C 1
ATOM 58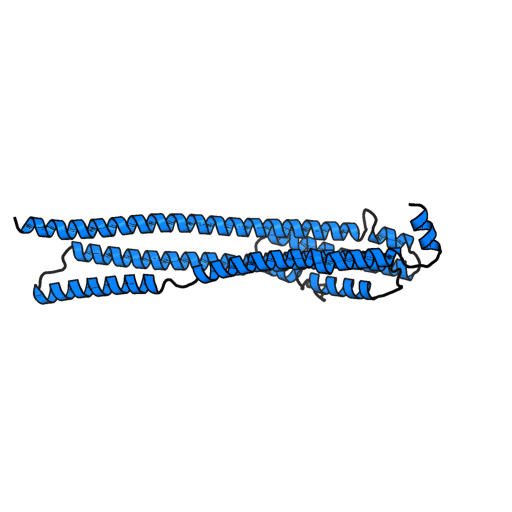4 O O . ARG A 1 75 ? -27.213 7.800 55.628 1.00 67.56 75 ARG A O 1
ATOM 591 N N . ARG A 1 76 ? -28.163 8.429 53.698 1.00 69.12 76 ARG A N 1
ATOM 592 C CA . ARG A 1 76 ? -29.290 9.141 54.317 1.00 69.12 76 ARG A CA 1
ATOM 593 C C . ARG A 1 76 ? -30.220 8.194 55.076 1.00 69.12 76 ARG A C 1
ATOM 595 O O . ARG A 1 76 ? -30.643 8.534 56.179 1.00 69.12 76 ARG A O 1
ATOM 602 N N . HIS A 1 77 ? -30.504 7.010 54.531 1.00 61.41 77 HIS A N 1
ATOM 603 C CA . HIS A 1 77 ? -31.269 5.978 55.236 1.00 61.41 77 HIS A CA 1
ATOM 604 C C . HIS A 1 77 ? -30.512 5.413 56.441 1.00 61.41 77 HIS A C 1
ATOM 606 O O . HIS A 1 77 ? -31.096 5.265 57.514 1.00 61.41 77 HIS A O 1
ATOM 612 N N . TYR A 1 78 ? -29.212 5.157 56.302 1.00 59.09 78 TYR A N 1
ATOM 613 C CA . TYR A 1 78 ? -28.379 4.683 57.403 1.00 59.09 78 TYR A CA 1
ATOM 614 C C . TYR A 1 78 ? -28.368 5.682 58.571 1.00 59.09 78 TYR A C 1
ATOM 616 O O . TYR A 1 78 ? -28.701 5.317 59.695 1.00 59.09 78 TYR A O 1
ATOM 624 N N . LEU A 1 79 ? -28.117 6.966 58.287 1.00 63.31 79 LEU A N 1
ATOM 625 C CA . LEU A 1 79 ? -28.058 8.025 59.302 1.00 63.31 79 LEU A CA 1
ATOM 626 C C . LEU A 1 79 ? -29.411 8.336 59.960 1.00 63.31 79 LEU A C 1
ATOM 628 O O . LEU A 1 79 ? -29.432 8.772 61.106 1.00 63.31 79 LEU A O 1
ATOM 632 N N . ARG A 1 80 ? -30.541 8.142 59.264 1.00 61.53 80 ARG A N 1
ATOM 633 C CA . ARG A 1 80 ? -31.874 8.411 59.838 1.00 61.53 80 ARG A CA 1
ATOM 634 C C . ARG A 1 80 ? -32.498 7.236 60.577 1.00 61.53 80 ARG A C 1
ATOM 636 O O . ARG A 1 80 ? -33.339 7.472 61.435 1.00 61.53 80 ARG A O 1
ATOM 643 N N . THR A 1 81 ? -32.153 6.000 60.224 1.00 61.38 81 THR A N 1
ATOM 644 C CA . THR A 1 81 ? -32.865 4.817 60.743 1.00 61.38 81 THR A CA 1
ATOM 645 C C . THR A 1 81 ? -31.982 3.786 61.441 1.00 61.38 81 THR A C 1
ATOM 647 O O . THR A 1 81 ? -32.529 2.842 62.001 1.00 61.38 81 THR A O 1
ATOM 650 N N . ASN A 1 82 ? -30.652 3.950 61.445 1.00 54.91 82 ASN A N 1
ATOM 651 C CA . ASN A 1 82 ? -29.678 3.092 62.143 1.00 54.91 82 ASN A CA 1
ATOM 652 C C . ASN A 1 82 ? -29.845 1.570 61.893 1.00 54.91 82 ASN A C 1
ATOM 654 O O . ASN A 1 82 ? -29.379 0.745 62.674 1.00 54.91 82 ASN A O 1
ATOM 658 N N . ARG A 1 83 ? -30.535 1.184 60.807 1.00 52.75 83 ARG A N 1
ATOM 659 C CA . ARG A 1 83 ? -30.770 -0.204 60.387 1.00 52.75 83 ARG A CA 1
ATOM 660 C C . ARG A 1 83 ? -29.778 -0.578 59.290 1.00 52.75 83 ARG A C 1
ATOM 662 O O . ARG A 1 83 ? -29.609 0.160 58.318 1.00 52.75 83 ARG A O 1
ATOM 669 N N . LEU A 1 84 ? -29.139 -1.733 59.465 1.00 52.50 84 LEU A N 1
ATOM 670 C CA . LEU A 1 84 ? -28.147 -2.284 58.547 1.00 52.50 84 LEU A CA 1
ATOM 671 C C . LEU A 1 84 ? -28.770 -2.543 57.162 1.00 52.50 84 LEU A C 1
ATOM 673 O O . LEU A 1 84 ? -29.821 -3.167 57.040 1.00 52.50 84 LEU A O 1
ATOM 677 N N . LEU A 1 85 ? -28.104 -1.974 56.156 1.00 52.50 85 LEU A N 1
ATOM 678 C CA . LEU A 1 85 ? -28.151 -2.195 54.703 1.00 52.50 85 LEU A CA 1
ATOM 679 C C . LEU A 1 85 ? -29.255 -3.149 54.204 1.00 52.50 85 LEU A C 1
ATOM 681 O O . LEU A 1 85 ? -29.141 -4.368 54.293 1.00 52.50 85 LEU A O 1
ATOM 685 N N . SER A 1 86 ? -30.317 -2.592 53.607 1.00 59.44 86 SER A N 1
ATOM 686 C CA . SER A 1 86 ? -31.369 -3.407 52.990 1.00 59.44 86 SER A CA 1
ATOM 687 C C . SER A 1 86 ? -30.819 -4.190 51.782 1.00 59.44 86 SER A C 1
ATOM 689 O O . SER A 1 86 ? -30.205 -3.556 50.914 1.00 59.44 86 SER A O 1
ATOM 691 N N . PRO A 1 87 ? -31.114 -5.496 51.644 1.00 60.25 87 PRO A N 1
ATOM 692 C CA . PRO A 1 87 ? -30.599 -6.343 50.561 1.00 60.25 87 PRO A CA 1
ATOM 693 C C . PRO A 1 87 ? -30.841 -5.785 49.150 1.00 60.25 87 PRO A C 1
ATOM 695 O O . PRO A 1 87 ? -29.979 -5.892 48.284 1.00 60.25 87 PRO A O 1
ATOM 698 N N . GLY A 1 88 ? -31.981 -5.117 48.925 1.00 55.25 88 GLY A N 1
ATOM 699 C CA . GLY A 1 88 ? -32.316 -4.520 47.625 1.00 55.25 88 GLY A CA 1
ATOM 700 C C . GLY A 1 88 ? -31.416 -3.346 47.220 1.00 55.25 88 GLY A C 1
ATOM 701 O O . GLY A 1 88 ? -31.140 -3.160 46.041 1.00 55.25 88 GLY A O 1
ATOM 702 N N . LEU A 1 89 ? -30.900 -2.585 48.190 1.00 56.31 89 LEU A N 1
ATOM 703 C CA . LEU A 1 89 ? -29.965 -1.489 47.924 1.00 56.31 89 LEU A CA 1
ATOM 704 C C . LEU A 1 89 ? -28.572 -2.024 47.586 1.00 56.31 89 LEU A C 1
ATOM 706 O O . LEU A 1 89 ? -27.952 -1.490 46.680 1.00 56.31 89 LEU A O 1
ATOM 710 N N . MET A 1 90 ? -28.112 -3.088 48.256 1.00 58.06 90 MET A N 1
ATOM 711 C CA . MET A 1 90 ? -26.870 -3.779 47.883 1.00 58.06 90 MET A CA 1
ATOM 712 C C . MET A 1 90 ? -26.957 -4.397 46.488 1.00 58.06 90 MET A C 1
ATOM 714 O O . MET A 1 90 ? -26.011 -4.269 45.718 1.00 58.06 90 MET A O 1
ATOM 718 N N . ALA A 1 91 ? -28.097 -5.009 46.146 1.00 58.91 91 ALA A N 1
ATOM 719 C CA . ALA A 1 91 ? -28.337 -5.522 44.802 1.00 58.91 91 ALA A CA 1
ATOM 720 C C . ALA A 1 91 ? -28.261 -4.394 43.760 1.00 58.91 91 ALA A C 1
ATOM 722 O O . ALA A 1 91 ? -27.524 -4.523 42.791 1.00 58.91 91 ALA A O 1
ATOM 723 N N . ALA A 1 92 ? -28.920 -3.255 44.002 1.00 56.06 92 ALA A N 1
ATOM 724 C CA . ALA A 1 92 ? -28.876 -2.106 43.097 1.00 56.06 92 ALA A CA 1
ATOM 725 C C . ALA A 1 92 ? -27.459 -1.529 42.921 1.00 56.06 92 ALA A C 1
ATOM 727 O O . ALA A 1 92 ? -27.061 -1.231 41.795 1.00 56.06 92 ALA A O 1
ATOM 728 N N . THR A 1 93 ? -26.678 -1.396 44.003 1.00 59.94 93 THR A N 1
ATOM 729 C CA . THR A 1 93 ? -25.284 -0.940 43.893 1.00 59.94 93 THR A CA 1
ATOM 730 C C . THR A 1 93 ? -24.452 -1.951 43.118 1.00 59.94 93 THR A C 1
ATOM 732 O O . THR A 1 93 ? -23.762 -1.556 42.192 1.00 59.94 93 THR A O 1
ATOM 735 N N . ALA A 1 94 ? -24.571 -3.248 43.421 1.00 60.84 94 ALA A N 1
ATOM 736 C CA . ALA A 1 94 ? -23.848 -4.300 42.712 1.00 60.84 94 ALA A CA 1
ATOM 737 C C . ALA A 1 94 ? -24.165 -4.304 41.210 1.00 60.84 94 ALA A C 1
ATOM 739 O O . ALA A 1 94 ? -23.240 -4.362 40.406 1.00 60.84 94 ALA A O 1
ATOM 740 N N . THR A 1 95 ? -25.438 -4.168 40.817 1.00 61.12 95 THR A N 1
ATOM 741 C CA . THR A 1 95 ? -25.836 -4.091 39.402 1.00 61.12 95 THR A CA 1
ATOM 742 C C . THR A 1 95 ? -25.285 -2.840 38.719 1.00 61.12 95 THR A C 1
ATOM 744 O O . THR A 1 95 ? -24.804 -2.930 37.593 1.00 61.12 95 THR A O 1
ATOM 747 N N . ALA A 1 96 ? -25.296 -1.686 39.393 1.00 63.19 96 ALA A N 1
ATOM 748 C CA . ALA A 1 96 ? -24.736 -0.448 38.851 1.00 63.19 96 ALA A CA 1
ATOM 749 C C . ALA A 1 96 ? -23.207 -0.525 38.676 1.00 63.19 96 ALA A C 1
ATOM 751 O O . ALA A 1 96 ? -22.686 -0.091 37.649 1.00 63.19 96 ALA A O 1
ATOM 752 N N . THR A 1 97 ? -22.484 -1.134 39.623 1.00 61.28 97 THR A N 1
ATOM 753 C CA . THR A 1 97 ? -21.038 -1.376 39.487 1.00 61.28 97 THR A CA 1
ATOM 754 C C . THR A 1 97 ? -20.744 -2.358 38.357 1.00 61.28 97 THR A C 1
ATOM 756 O O . THR A 1 97 ? -19.807 -2.145 37.592 1.00 61.28 97 THR A O 1
ATOM 759 N N . LEU A 1 98 ? -21.561 -3.408 38.211 1.00 69.06 98 LEU A N 1
ATOM 760 C CA . LEU A 1 98 ? -21.424 -4.383 37.128 1.00 69.06 98 LEU A CA 1
ATOM 761 C C . LEU A 1 98 ? -21.658 -3.736 35.759 1.00 69.06 98 LEU A C 1
ATOM 763 O O . LEU A 1 98 ? -20.896 -3.986 34.834 1.00 69.06 98 LEU A O 1
ATOM 767 N N . LEU A 1 99 ? -22.667 -2.866 35.647 1.00 65.38 99 LEU A N 1
ATOM 768 C CA . LEU A 1 99 ? -22.944 -2.084 34.441 1.00 65.38 99 LEU A CA 1
ATOM 769 C C . LEU A 1 99 ? -21.783 -1.150 34.083 1.00 65.38 99 LEU A C 1
ATOM 771 O O . LEU A 1 99 ? -21.425 -1.058 32.914 1.00 65.38 99 LEU A O 1
ATOM 775 N N . LEU A 1 100 ? -21.168 -0.487 35.065 1.00 65.75 100 LEU A N 1
ATOM 776 C CA . LEU A 1 100 ? -20.012 0.384 34.828 1.00 65.75 100 LEU A CA 1
ATOM 777 C C . LEU A 1 100 ? -18.759 -0.395 34.419 1.00 65.75 100 LEU A C 1
ATOM 779 O O . LEU A 1 100 ? -18.067 0.018 33.490 1.00 65.75 100 LEU A O 1
ATOM 783 N N . LEU A 1 101 ? -18.488 -1.530 35.071 1.00 66.88 101 LEU A N 1
ATOM 784 C CA . LEU A 1 101 ? -17.400 -2.432 34.683 1.00 66.88 101 LEU A CA 1
ATOM 785 C C . LEU A 1 101 ? -17.628 -2.999 33.279 1.00 66.88 101 LEU A C 1
ATOM 787 O O . LEU A 1 101 ? -16.694 -3.046 32.482 1.00 66.88 101 LEU A O 1
ATOM 791 N N . TRP A 1 102 ? -18.870 -3.360 32.954 1.00 68.56 102 TRP A N 1
ATOM 792 C CA . TRP A 1 102 ? -19.258 -3.802 31.620 1.00 68.56 102 TRP A CA 1
ATOM 793 C C . TRP A 1 102 ? -19.035 -2.701 30.584 1.00 68.56 102 TRP A C 1
ATOM 795 O O . TRP A 1 102 ? -18.370 -2.946 29.583 1.00 68.56 102 TRP A O 1
ATOM 805 N N . LEU A 1 103 ? -19.511 -1.477 30.834 1.00 69.19 103 LEU A N 1
ATOM 806 C CA . LEU A 1 103 ? -19.350 -0.338 29.924 1.00 69.19 103 LEU A CA 1
ATOM 807 C C . LEU A 1 103 ? -17.867 -0.004 29.690 1.00 69.19 103 LEU A C 1
ATOM 809 O O . LEU A 1 103 ? -17.449 0.200 28.552 1.00 69.19 103 LEU A O 1
ATOM 813 N N . GLY A 1 104 ? -17.065 0.002 30.761 1.00 69.19 104 GLY A N 1
ATOM 814 C CA . GLY A 1 104 ? -15.622 0.228 30.690 1.00 69.19 104 GLY A CA 1
ATOM 815 C C . GLY A 1 104 ? -14.896 -0.862 29.899 1.00 69.19 104 GLY A C 1
ATOM 816 O O . GLY A 1 104 ? -14.125 -0.549 28.995 1.00 69.19 104 GLY A O 1
ATOM 817 N N . GLY A 1 105 ? -15.191 -2.135 30.181 1.00 66.38 105 GLY A N 1
ATOM 818 C CA . GLY A 1 105 ? -14.618 -3.272 29.455 1.00 66.38 105 GLY A CA 1
ATOM 819 C C . GLY A 1 105 ? -15.013 -3.293 27.976 1.00 66.38 105 GLY A C 1
ATOM 820 O O . GLY A 1 105 ? -14.163 -3.504 27.116 1.00 66.38 105 GLY A O 1
ATOM 821 N N . SER A 1 106 ? -16.276 -2.985 27.675 1.00 65.50 106 SER A N 1
ATOM 822 C CA . SER A 1 106 ? -16.807 -2.853 26.310 1.00 65.50 106 SER A CA 1
ATOM 823 C C . SER A 1 106 ? -16.046 -1.800 25.511 1.00 65.50 106 SER A C 1
ATOM 825 O O . SER A 1 106 ? -15.646 -2.033 24.373 1.00 65.50 106 SER A O 1
ATOM 827 N N . HIS A 1 107 ? -15.825 -0.636 26.124 1.00 65.50 107 HIS A N 1
ATOM 828 C CA . HIS A 1 107 ? -15.157 0.483 25.477 1.00 65.50 107 HIS A CA 1
ATOM 829 C C . HIS A 1 107 ? -13.653 0.236 25.294 1.00 65.50 107 HIS A C 1
ATOM 831 O O . HIS A 1 107 ? -13.088 0.607 24.268 1.00 65.50 107 HIS A O 1
ATOM 837 N N . TRP A 1 108 ? -13.013 -0.447 26.248 1.00 66.44 108 TRP A N 1
ATOM 838 C CA . TRP A 1 108 ? -11.620 -0.878 26.120 1.00 66.44 108 TRP A CA 1
ATOM 839 C C . TRP A 1 108 ? -11.436 -1.885 24.977 1.00 66.44 108 TRP A C 1
ATOM 841 O O . TRP A 1 108 ? -10.541 -1.724 24.151 1.00 66.44 108 TRP A O 1
ATOM 851 N N . LEU A 1 109 ? -12.332 -2.872 24.873 1.00 65.38 109 LEU A N 1
ATOM 852 C CA . LEU A 1 109 ? -12.306 -3.869 23.801 1.00 65.38 109 LEU A CA 1
ATOM 853 C C . LEU A 1 109 ? -12.566 -3.243 22.419 1.00 65.38 109 LEU A C 1
ATOM 855 O O . LEU A 1 109 ? -11.934 -3.638 21.441 1.00 65.38 109 LEU A O 1
ATOM 859 N N . ALA A 1 110 ? -13.466 -2.256 22.345 1.00 61.69 110 ALA A N 1
ATOM 860 C CA . ALA A 1 110 ? -13.718 -1.484 21.130 1.00 61.69 110 ALA A CA 1
ATOM 861 C C . ALA A 1 110 ? -12.484 -0.670 20.709 1.00 61.69 110 ALA A C 1
ATOM 863 O O . ALA A 1 110 ? -12.115 -0.699 19.542 1.00 61.69 110 ALA A O 1
ATOM 864 N N . ARG A 1 111 ? -11.794 -0.014 21.655 1.00 65.00 111 ARG A N 1
ATOM 865 C CA . ARG A 1 111 ? -10.535 0.697 21.376 1.00 65.00 111 ARG A CA 1
ATOM 866 C C . ARG A 1 111 ? -9.441 -0.225 20.851 1.00 65.00 111 ARG A C 1
ATOM 868 O O . ARG A 1 111 ? -8.822 0.108 19.853 1.00 65.00 111 ARG A O 1
ATOM 875 N N . ALA A 1 112 ? -9.237 -1.378 21.486 1.00 60.91 112 ALA A N 1
ATOM 876 C CA . ALA A 1 112 ? -8.229 -2.338 21.044 1.00 60.91 112 ALA A CA 1
ATOM 877 C C . ALA A 1 112 ? -8.504 -2.848 19.618 1.00 60.91 112 ALA A C 1
ATOM 879 O O . ALA A 1 112 ? -7.578 -2.993 18.832 1.00 60.91 112 ALA A O 1
ATOM 880 N N . ALA A 1 113 ? -9.775 -3.072 19.264 1.00 57.81 113 ALA A N 1
ATOM 881 C CA . ALA A 1 113 ? -10.161 -3.448 17.904 1.00 57.81 113 ALA A CA 1
ATOM 882 C C . ALA A 1 113 ? -9.983 -2.305 16.884 1.00 57.81 113 ALA A C 1
ATOM 884 O O . ALA A 1 113 ? -9.697 -2.572 15.722 1.00 57.81 113 ALA A O 1
ATOM 885 N N . LEU A 1 114 ? -10.149 -1.047 17.307 1.00 55.97 114 LEU A N 1
ATOM 886 C CA . LEU A 1 114 ? -9.970 0.135 16.456 1.00 55.97 114 LEU A CA 1
ATOM 887 C C . LEU A 1 114 ? -8.490 0.484 16.237 1.00 55.97 114 LEU A C 1
ATOM 889 O O . LEU A 1 114 ? -8.128 0.884 15.138 1.00 55.97 114 LEU A O 1
ATOM 893 N N . ASP A 1 115 ? -7.628 0.313 17.241 1.00 57.34 115 ASP A N 1
ATOM 894 C CA . ASP A 1 115 ? -6.179 0.530 17.091 1.00 57.34 115 ASP A CA 1
ATOM 895 C C . ASP A 1 115 ? -5.521 -0.532 16.197 1.00 57.34 115 ASP A C 1
ATOM 897 O O . ASP A 1 115 ? -4.611 -0.207 15.436 1.00 57.34 115 ASP A O 1
ATOM 901 N N . ASP A 1 116 ? -6.028 -1.767 16.232 1.00 55.66 116 ASP A N 1
ATOM 902 C CA . ASP A 1 116 ? -5.635 -2.851 15.322 1.00 55.66 116 ASP A CA 1
ATOM 903 C C . ASP A 1 116 ? -6.040 -2.537 13.863 1.00 55.66 116 ASP A C 1
ATOM 905 O O . ASP A 1 116 ? -5.237 -2.678 12.940 1.00 55.66 116 ASP A O 1
ATOM 909 N N . ALA A 1 117 ? -7.256 -2.007 13.660 1.00 50.62 117 ALA A N 1
ATOM 910 C CA . ALA A 1 117 ? -7.798 -1.675 12.339 1.00 50.62 117 ALA A CA 1
ATOM 911 C C . ALA A 1 117 ? -7.180 -0.413 11.694 1.00 50.62 117 ALA A C 1
ATOM 913 O O . ALA A 1 117 ? -6.889 -0.423 10.498 1.00 50.62 117 ALA A O 1
ATOM 914 N N . ASP A 1 118 ? -6.951 0.661 12.459 1.00 52.94 118 ASP A N 1
ATOM 915 C CA . ASP A 1 118 ? -6.352 1.908 11.944 1.00 52.94 118 ASP A CA 1
ATOM 916 C C . ASP A 1 118 ? -4.828 1.846 11.829 1.00 52.94 118 ASP A C 1
ATOM 918 O O . ASP A 1 118 ? -4.223 2.464 10.950 1.00 52.94 118 ASP A O 1
ATOM 922 N N . GLY A 1 119 ? -4.181 1.143 12.759 1.00 55.06 119 GLY A N 1
ATOM 923 C CA . GLY A 1 119 ? -2.732 1.103 12.839 1.00 55.06 119 GLY A CA 1
ATOM 924 C C . GLY A 1 119 ? -2.118 0.280 11.711 1.00 55.06 119 GLY A C 1
ATOM 925 O O . GLY A 1 119 ? -1.218 0.769 11.035 1.00 55.06 119 GLY A O 1
ATOM 926 N N . GLY A 1 120 ? -2.548 -0.963 11.516 1.00 61.97 120 GLY A N 1
ATOM 927 C CA . GLY A 1 120 ? -1.882 -1.889 10.593 1.00 61.97 120 GLY A CA 1
ATOM 928 C C . GLY A 1 120 ? -2.421 -1.808 9.168 1.00 61.97 120 GLY A C 1
ATOM 929 O O . GLY A 1 120 ? -1.726 -1.359 8.255 1.00 61.97 120 GLY A O 1
ATOM 930 N N . ALA A 1 121 ? -3.681 -2.211 9.002 1.00 61.56 121 ALA A N 1
ATOM 931 C CA . ALA A 1 121 ? -4.257 -2.563 7.704 1.00 61.56 121 ALA A CA 1
ATOM 932 C C . ALA A 1 121 ? -4.443 -1.365 6.757 1.00 61.56 121 ALA A C 1
ATOM 934 O O . ALA A 1 121 ? -4.017 -1.419 5.607 1.00 61.56 121 ALA A O 1
ATOM 935 N N . ALA A 1 122 ? -5.010 -0.246 7.227 1.00 62.31 122 ALA A N 1
ATOM 936 C CA . ALA A 1 122 ? -5.245 0.928 6.373 1.00 62.31 122 ALA A CA 1
ATOM 937 C C . ALA A 1 122 ? -3.936 1.531 5.824 1.00 62.31 122 ALA A C 1
ATOM 939 O O . ALA A 1 122 ? -3.842 1.906 4.652 1.00 62.31 122 ALA A O 1
ATOM 940 N N . ARG A 1 123 ? -2.892 1.580 6.664 1.00 67.50 123 ARG A N 1
ATOM 941 C CA . ARG A 1 123 ? -1.557 2.039 6.257 1.00 67.50 123 ARG A CA 1
ATOM 942 C C . ARG A 1 123 ? -0.858 1.029 5.345 1.00 67.50 123 ARG A C 1
ATOM 944 O O . ARG A 1 123 ? -0.192 1.464 4.412 1.00 67.50 123 ARG A O 1
ATOM 951 N N . SER A 1 124 ? -1.031 -0.276 5.582 1.00 72.56 124 SER A N 1
ATOM 952 C CA . SER A 1 124 ? -0.516 -1.341 4.705 1.00 72.56 124 SER A CA 1
ATOM 953 C C . SER A 1 124 ? -1.123 -1.243 3.298 1.00 72.56 124 SER A C 1
ATOM 955 O O . SER A 1 124 ? -0.398 -1.103 2.310 1.00 72.56 124 SER A O 1
ATOM 957 N N . LEU A 1 125 ? -2.454 -1.157 3.206 1.00 70.31 125 LEU A N 1
ATOM 958 C CA . LEU A 1 125 ? -3.179 -0.976 1.944 1.00 70.31 125 LEU A CA 1
ATOM 959 C C . LEU A 1 125 ? -2.775 0.308 1.212 1.00 70.31 125 LEU A C 1
ATOM 961 O O . LEU A 1 125 ? -2.575 0.281 -0.000 1.00 70.31 125 LEU A O 1
ATOM 965 N N . SER A 1 126 ? -2.587 1.418 1.933 1.00 71.44 126 SER A N 1
ATOM 966 C CA . SER A 1 126 ? -2.094 2.663 1.334 1.00 71.44 126 SER A CA 1
ATOM 967 C C . SER A 1 126 ? -0.698 2.494 0.724 1.00 71.44 126 SER A C 1
ATOM 969 O O . SER A 1 126 ? -0.490 2.920 -0.412 1.00 71.44 126 SER A O 1
ATOM 971 N N . SER A 1 127 ? 0.238 1.839 1.425 1.00 80.19 127 SER A N 1
ATOM 972 C CA . SER A 1 127 ? 1.577 1.575 0.877 1.00 80.19 127 SER A CA 1
ATOM 973 C C . SER A 1 127 ? 1.547 0.647 -0.339 1.00 80.19 127 SER A C 1
ATOM 975 O O . SER A 1 127 ? 2.223 0.927 -1.328 1.00 80.19 127 SER A O 1
ATOM 977 N N . LEU A 1 128 ? 0.725 -0.407 -0.312 1.00 82.19 128 LEU A N 1
ATOM 978 C CA . LEU A 1 128 ? 0.601 -1.362 -1.416 1.00 82.19 128 LEU A CA 1
ATOM 979 C C . LEU A 1 128 ? -0.046 -0.736 -2.657 1.00 82.19 128 LEU A C 1
ATOM 981 O O . LEU A 1 128 ? 0.457 -0.917 -3.764 1.00 82.19 128 LEU A O 1
ATOM 985 N N . ASN A 1 129 ? -1.111 0.050 -2.487 1.00 77.25 129 ASN A N 1
ATOM 986 C CA . ASN A 1 129 ? -1.753 0.773 -3.589 1.00 77.25 129 ASN A CA 1
ATOM 987 C C . ASN A 1 129 ? -0.843 1.868 -4.164 1.00 77.25 129 ASN A C 1
ATOM 989 O O . ASN A 1 129 ? -0.801 2.068 -5.382 1.00 77.25 129 ASN A O 1
ATOM 993 N N . GLY A 1 130 ? -0.070 2.544 -3.306 1.00 77.19 130 GLY A N 1
ATOM 994 C CA . GLY A 1 130 ? 0.981 3.465 -3.733 1.00 77.19 130 GLY A CA 1
ATOM 995 C C . GLY A 1 130 ? 2.037 2.754 -4.579 1.00 77.19 130 GLY A C 1
ATOM 996 O O . GLY A 1 130 ? 2.346 3.201 -5.682 1.00 77.19 130 GLY A O 1
ATOM 997 N N . ALA A 1 131 ? 2.529 1.600 -4.118 1.00 86.69 131 ALA A N 1
ATOM 998 C CA . ALA A 1 131 ? 3.498 0.802 -4.861 1.00 86.69 131 ALA A CA 1
ATOM 999 C C . ALA A 1 131 ? 2.925 0.314 -6.199 1.00 86.69 131 ALA A C 1
ATOM 1001 O O . ALA A 1 131 ? 3.595 0.362 -7.226 1.00 86.69 131 ALA A O 1
ATOM 1002 N N . TRP A 1 132 ? 1.658 -0.093 -6.233 1.00 85.38 132 TRP A N 1
ATOM 1003 C CA . TRP A 1 132 ? 1.009 -0.492 -7.480 1.00 85.38 132 TRP A CA 1
ATOM 1004 C C . TRP A 1 132 ? 0.924 0.670 -8.472 1.00 85.38 132 TRP A C 1
ATOM 1006 O O . TRP A 1 132 ? 1.269 0.520 -9.645 1.00 85.38 132 TRP A O 1
ATOM 1016 N N . THR A 1 133 ? 0.543 1.852 -7.994 1.00 82.69 133 THR A N 1
ATOM 1017 C CA . THR A 1 133 ? 0.496 3.067 -8.813 1.00 82.69 133 THR A CA 1
ATOM 1018 C C . THR A 1 133 ? 1.872 3.395 -9.388 1.00 82.69 133 THR A C 1
ATOM 1020 O O . THR A 1 133 ? 1.995 3.610 -10.594 1.00 82.69 133 THR A O 1
ATOM 1023 N N . GLU A 1 134 ? 2.920 3.379 -8.565 1.00 87.62 134 GLU A N 1
ATOM 1024 C CA . GLU A 1 134 ? 4.277 3.671 -9.032 1.00 87.62 134 GLU A CA 1
ATOM 1025 C C . GLU A 1 134 ? 4.819 2.600 -9.985 1.00 87.62 134 GLU A C 1
ATOM 1027 O O . GLU A 1 134 ? 5.454 2.946 -10.979 1.00 87.62 134 GLU A O 1
ATOM 1032 N N . ALA A 1 135 ? 4.487 1.322 -9.783 1.00 88.62 135 ALA A N 1
ATOM 1033 C CA . ALA A 1 135 ? 4.830 0.257 -10.726 1.00 88.62 135 ALA A CA 1
ATOM 1034 C C . ALA A 1 135 ? 4.143 0.451 -12.090 1.00 88.62 135 ALA A C 1
ATOM 1036 O O . ALA A 1 135 ? 4.778 0.292 -13.134 1.00 88.62 135 ALA A O 1
ATOM 1037 N N . LEU A 1 136 ? 2.861 0.832 -12.105 1.00 83.31 136 LEU A N 1
ATOM 1038 C CA . LEU A 1 136 ? 2.126 1.124 -13.341 1.00 83.31 136 LEU A CA 1
ATOM 1039 C C . LEU A 1 136 ? 2.729 2.316 -14.087 1.00 83.31 136 LEU A C 1
ATOM 1041 O O . LEU A 1 136 ? 2.921 2.249 -15.302 1.00 83.31 136 LEU A O 1
ATOM 1045 N N . ARG A 1 137 ? 3.064 3.389 -13.364 1.00 82.31 137 ARG A N 1
ATOM 1046 C CA . ARG A 1 137 ? 3.692 4.572 -13.959 1.00 82.31 137 ARG A CA 1
ATOM 1047 C C . ARG A 1 137 ? 5.108 4.280 -14.458 1.00 82.31 137 ARG A C 1
ATOM 1049 O O . ARG A 1 137 ? 5.440 4.679 -15.567 1.00 82.31 137 ARG A O 1
ATOM 1056 N N . ALA A 1 138 ? 5.901 3.503 -13.716 1.00 90.62 138 ALA A N 1
ATOM 1057 C CA . ALA A 1 138 ? 7.217 3.045 -14.165 1.00 90.62 138 ALA A CA 1
ATOM 1058 C C . ALA A 1 138 ? 7.102 2.224 -15.455 1.00 90.62 138 ALA A C 1
ATOM 1060 O O . ALA A 1 138 ? 7.886 2.394 -16.386 1.00 90.62 138 ALA A O 1
ATOM 1061 N N . ARG A 1 139 ? 6.066 1.388 -15.580 1.00 93.50 139 ARG A N 1
ATOM 1062 C CA . ARG A 1 139 ? 5.827 0.648 -16.821 1.00 93.50 139 ARG A CA 1
ATOM 1063 C C . ARG A 1 139 ? 5.447 1.572 -17.974 1.00 93.50 139 ARG A C 1
ATOM 1065 O O . ARG A 1 139 ? 5.865 1.313 -19.102 1.00 93.50 139 ARG A O 1
ATOM 1072 N N . GLY A 1 140 ? 4.673 2.624 -17.723 1.00 84.75 140 GLY A N 1
ATOM 1073 C CA . GLY A 1 140 ? 4.407 3.678 -18.706 1.00 84.75 140 GLY A CA 1
ATOM 1074 C C . GLY A 1 140 ? 5.703 4.324 -19.196 1.00 84.75 140 GLY A C 1
ATOM 1075 O O . GLY A 1 140 ? 5.999 4.282 -20.392 1.00 84.75 140 GLY A O 1
ATOM 1076 N N . ASP A 1 141 ? 6.516 4.804 -18.257 1.00 89.31 141 ASP A N 1
ATOM 1077 C CA . ASP A 1 141 ? 7.784 5.482 -18.523 1.00 89.31 141 ASP A CA 1
ATOM 1078 C C . ASP A 1 141 ? 8.758 4.609 -19.327 1.00 89.31 141 ASP A C 1
ATOM 1080 O O . ASP A 1 141 ? 9.282 5.052 -20.347 1.00 89.31 141 ASP A O 1
ATOM 1084 N N . GLU A 1 142 ? 8.923 3.335 -18.957 1.00 91.88 142 GLU A N 1
ATOM 1085 C CA . GLU A 1 142 ? 9.759 2.379 -19.695 1.00 91.88 142 GLU A CA 1
ATOM 1086 C C . GLU A 1 142 ? 9.325 2.235 -21.166 1.00 91.88 142 GLU A C 1
ATOM 1088 O O . GLU A 1 142 ? 10.158 2.218 -22.078 1.00 91.88 142 GLU A O 1
ATOM 1093 N N . ASN A 1 143 ? 8.016 2.144 -21.421 1.00 89.38 143 ASN A N 1
ATOM 1094 C CA . ASN A 1 143 ? 7.504 2.038 -22.786 1.00 89.38 143 ASN A CA 1
ATOM 1095 C C . ASN A 1 143 ? 7.702 3.347 -23.566 1.00 89.38 143 ASN A C 1
ATOM 1097 O O . ASN A 1 143 ? 8.013 3.302 -24.759 1.00 89.38 143 ASN A O 1
ATOM 1101 N N . ILE A 1 144 ? 7.543 4.508 -22.921 1.00 86.69 144 ILE A N 1
ATOM 1102 C CA . ILE A 1 144 ? 7.789 5.805 -23.562 1.00 86.69 144 ILE A CA 1
ATOM 1103 C C . ILE A 1 144 ? 9.272 5.981 -23.890 1.00 86.69 144 ILE A C 1
ATOM 1105 O O . ILE A 1 144 ? 9.566 6.432 -24.996 1.00 86.69 144 ILE A O 1
ATOM 1109 N N . THR A 1 145 ? 10.194 5.556 -23.023 1.00 87.25 145 THR A N 1
ATOM 1110 C CA . THR A 1 145 ? 11.639 5.560 -23.310 1.00 87.25 145 THR A CA 1
ATOM 1111 C C . THR A 1 145 ? 11.947 4.791 -24.601 1.00 87.25 145 THR A C 1
ATOM 1113 O O . THR A 1 145 ? 12.588 5.329 -25.509 1.00 87.25 145 THR A O 1
ATOM 1116 N N . LEU A 1 146 ? 11.379 3.589 -24.760 1.00 86.50 146 LEU A N 1
ATOM 1117 C CA . LEU A 1 146 ? 11.543 2.759 -25.962 1.00 86.50 146 LEU A CA 1
ATOM 1118 C C . LEU A 1 146 ? 10.958 3.410 -27.237 1.00 86.50 146 LEU A C 1
ATOM 1120 O O . LEU A 1 146 ? 11.461 3.216 -28.352 1.00 86.50 146 LEU A O 1
ATOM 1124 N N . VAL A 1 147 ? 9.866 4.170 -27.098 1.00 84.81 147 VAL A N 1
ATOM 1125 C CA . VAL A 1 147 ? 9.219 4.906 -28.202 1.00 84.81 147 VAL A CA 1
ATOM 1126 C C . VAL A 1 147 ? 9.999 6.171 -28.559 1.00 84.81 147 VAL A C 1
ATOM 1128 O O . VAL A 1 147 ? 10.108 6.505 -29.741 1.00 84.81 147 VAL A O 1
ATOM 1131 N N . ALA A 1 148 ? 10.543 6.864 -27.559 1.00 80.31 148 ALA A N 1
ATOM 1132 C CA . ALA A 1 148 ? 11.338 8.072 -27.720 1.00 80.31 148 ALA A CA 1
ATOM 1133 C C . ALA A 1 148 ? 12.712 7.784 -28.339 1.00 80.31 148 ALA A C 1
ATOM 1135 O O . ALA A 1 148 ? 13.289 8.687 -28.943 1.00 80.31 148 ALA A O 1
ATOM 1136 N N . ARG A 1 149 ? 13.212 6.541 -28.251 1.00 80.38 149 ARG A N 1
A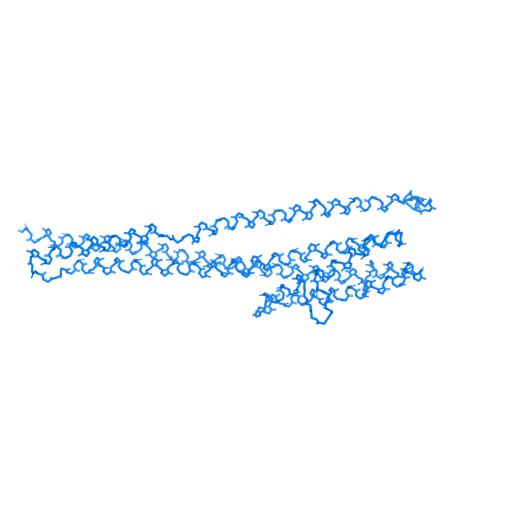TOM 1137 C CA . ARG A 1 149 ? 14.483 6.096 -28.857 1.00 80.38 149 ARG A CA 1
ATOM 1138 C C . ARG A 1 149 ? 15.669 6.976 -28.451 1.00 80.38 149 ARG A C 1
ATOM 1140 O O . ARG A 1 149 ? 16.462 7.391 -29.297 1.00 80.38 149 ARG A O 1
ATOM 1147 N N . GLY A 1 150 ? 15.718 7.355 -27.176 1.00 70.56 150 GLY A N 1
ATOM 1148 C CA . GLY A 1 150 ? 16.742 8.251 -26.635 1.00 70.56 150 GLY A CA 1
ATOM 1149 C C . GLY A 1 150 ? 16.665 9.709 -27.109 1.00 70.56 150 GLY A C 1
ATOM 1150 O O . GLY A 1 150 ? 17.615 10.456 -26.895 1.00 70.56 150 GLY A O 1
ATOM 1151 N N . ALA A 1 151 ? 15.569 10.142 -27.747 1.00 71.69 151 ALA A N 1
ATOM 1152 C CA . ALA A 1 151 ? 15.374 11.551 -28.106 1.00 71.69 151 ALA A CA 1
ATOM 1153 C C . ALA A 1 151 ? 15.152 12.463 -26.883 1.00 71.69 151 ALA A C 1
ATOM 1155 O O . ALA A 1 151 ? 15.357 13.671 -26.982 1.00 71.69 151 ALA A O 1
ATOM 1156 N N . ASP A 1 152 ? 14.717 11.889 -25.760 1.00 75.75 152 ASP A N 1
ATOM 1157 C CA . ASP A 1 152 ? 14.501 12.557 -24.478 1.00 75.75 152 ASP A CA 1
ATOM 1158 C C . ASP A 1 152 ? 14.782 11.564 -23.337 1.00 75.75 152 ASP A C 1
ATOM 1160 O O . ASP A 1 152 ? 14.442 10.383 -23.451 1.00 75.75 152 ASP A O 1
ATOM 1164 N N . ASN A 1 153 ? 15.402 12.045 -22.259 1.00 83.44 153 ASN A N 1
ATOM 11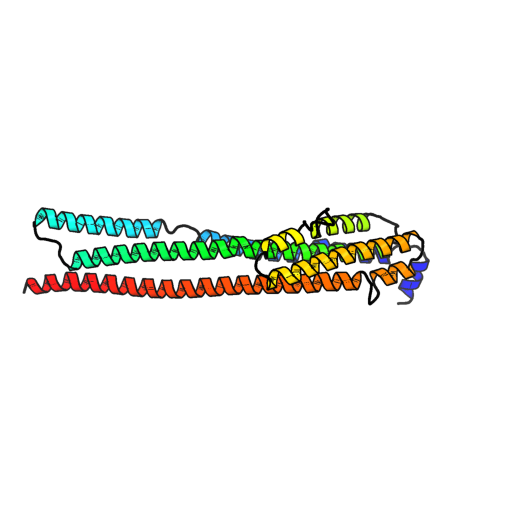65 C CA . ASN A 1 153 ? 15.750 11.254 -21.077 1.00 83.44 153 ASN A CA 1
ATOM 1166 C C . ASN A 1 153 ? 14.736 11.412 -19.937 1.00 83.44 153 ASN A C 1
ATOM 1168 O O . ASN A 1 153 ? 14.835 10.687 -18.954 1.00 83.44 153 ASN A O 1
ATOM 1172 N N . ALA A 1 154 ? 13.743 12.302 -20.057 1.00 86.12 154 ALA A N 1
ATOM 1173 C CA . ALA A 1 154 ? 12.777 12.555 -18.985 1.00 86.12 154 ALA A CA 1
ATOM 1174 C C . ALA A 1 154 ? 12.050 11.282 -18.504 1.00 86.12 154 ALA A C 1
ATOM 1176 O O . ALA A 1 154 ? 11.887 11.077 -17.303 1.00 86.12 154 ALA A O 1
ATOM 1177 N N . SER A 1 155 ? 11.647 10.399 -19.425 1.00 86.12 155 SER A N 1
ATOM 1178 C CA . SER A 1 155 ? 11.003 9.123 -19.074 1.00 86.12 155 SER A CA 1
ATOM 1179 C C . SER A 1 155 ? 11.971 8.118 -18.447 1.00 86.12 155 SER A C 1
ATOM 1181 O O . SER A 1 155 ? 11.575 7.381 -17.554 1.00 86.12 155 SER A O 1
ATOM 1183 N N . GLU A 1 156 ? 13.243 8.113 -18.848 1.00 91.19 156 GLU A N 1
ATOM 1184 C CA . GLU A 1 156 ? 14.271 7.290 -18.197 1.00 91.19 156 GLU A CA 1
ATOM 1185 C C . GLU A 1 156 ? 14.503 7.759 -16.756 1.00 91.19 156 GLU A C 1
ATOM 1187 O O . GLU A 1 156 ? 14.470 6.960 -15.826 1.00 91.19 156 GLU A O 1
ATOM 1192 N N . GLU A 1 157 ? 14.682 9.064 -16.551 1.00 92.56 157 GLU A N 1
ATOM 1193 C CA . GLU A 1 157 ? 14.877 9.647 -15.221 1.00 92.56 157 GLU A CA 1
ATOM 1194 C C . GLU A 1 157 ? 13.670 9.383 -14.310 1.00 92.56 157 GLU A C 1
ATOM 1196 O O . GLU A 1 157 ? 13.839 8.980 -13.157 1.00 92.56 157 GLU A O 1
ATOM 1201 N N . SER A 1 158 ? 12.451 9.538 -14.839 1.00 90.00 158 SER A N 1
ATOM 1202 C CA . SER A 1 158 ? 11.221 9.204 -14.116 1.00 90.00 158 SER A CA 1
ATOM 1203 C C . SER A 1 158 ? 11.145 7.711 -13.782 1.00 90.00 158 SER A C 1
ATOM 1205 O O . SER A 1 158 ? 10.841 7.361 -12.644 1.00 90.00 158 SER A O 1
ATOM 1207 N N . PHE A 1 159 ? 11.500 6.820 -14.712 1.00 93.25 159 PHE A N 1
ATOM 1208 C CA . PHE A 1 159 ? 11.529 5.378 -14.459 1.00 93.25 159 PHE A CA 1
ATOM 1209 C C . PHE A 1 159 ? 12.438 5.024 -13.271 1.00 93.25 159 PHE A C 1
ATOM 1211 O O . PHE A 1 159 ? 12.009 4.321 -12.353 1.00 93.25 159 PHE A O 1
ATOM 1218 N N . GLN A 1 160 ? 13.659 5.566 -13.243 1.00 94.44 160 GLN A N 1
ATOM 1219 C CA . GLN A 1 160 ? 14.604 5.336 -12.145 1.00 94.44 160 GLN A CA 1
ATOM 1220 C C . GLN A 1 160 ? 14.085 5.896 -10.812 1.00 94.44 160 GLN A C 1
ATOM 1222 O O . GLN A 1 160 ? 14.125 5.201 -9.796 1.00 94.44 160 GLN A O 1
ATOM 1227 N N . ALA A 1 161 ? 13.518 7.107 -10.813 1.00 93.94 161 ALA A N 1
ATOM 1228 C CA . ALA A 1 161 ? 12.943 7.715 -9.610 1.00 93.94 161 ALA A CA 1
ATOM 1229 C C . ALA A 1 161 ? 11.780 6.888 -9.026 1.00 93.94 161 ALA A C 1
ATOM 1231 O O . ALA A 1 161 ? 11.607 6.794 -7.806 1.00 93.94 161 ALA A O 1
ATOM 1232 N N . ARG A 1 162 ? 10.981 6.245 -9.884 1.00 92.75 162 ARG A N 1
ATOM 1233 C CA . ARG A 1 162 ? 9.896 5.359 -9.443 1.00 92.75 162 ARG A CA 1
ATOM 1234 C C . ARG A 1 162 ? 10.408 4.044 -8.883 1.00 92.75 162 ARG A C 1
ATOM 1236 O O . ARG A 1 162 ? 9.874 3.585 -7.877 1.00 92.75 162 ARG A O 1
ATOM 1243 N N . LEU A 1 163 ? 11.451 3.457 -9.472 1.00 94.50 163 LEU A N 1
ATOM 1244 C CA . LEU A 1 163 ? 12.114 2.290 -8.885 1.00 94.50 163 LEU A CA 1
ATOM 1245 C C . LEU A 1 163 ? 12.675 2.612 -7.495 1.00 94.50 163 LEU A C 1
ATOM 1247 O O . LEU A 1 163 ? 12.453 1.844 -6.561 1.00 94.50 163 LEU A O 1
ATOM 1251 N N . GLU A 1 164 ? 13.307 3.774 -7.326 1.00 93.88 164 GLU A N 1
ATOM 1252 C CA . GLU A 1 164 ? 13.777 4.237 -6.016 1.00 93.88 164 GLU A CA 1
ATOM 1253 C 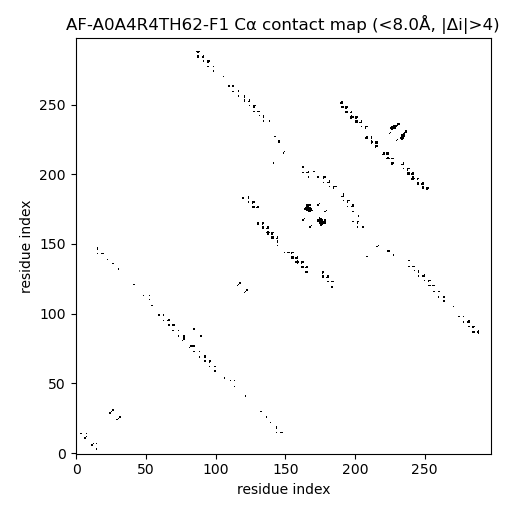C . GLU A 1 164 ? 12.614 4.422 -5.026 1.00 93.88 164 GLU A C 1
ATOM 1255 O O . GLU A 1 164 ? 12.715 4.040 -3.863 1.00 93.88 164 GLU A O 1
ATOM 1260 N N . THR A 1 165 ? 11.464 4.922 -5.481 1.00 93.38 165 THR A N 1
ATOM 1261 C CA . THR A 1 165 ? 10.258 5.025 -4.640 1.00 93.38 165 THR A CA 1
ATOM 1262 C C . THR A 1 165 ? 9.707 3.647 -4.243 1.00 93.38 165 THR A C 1
ATOM 1264 O O . THR A 1 165 ? 9.231 3.463 -3.119 1.00 93.38 165 THR A O 1
ATOM 1267 N N . LEU A 1 166 ? 9.782 2.658 -5.138 1.00 94.19 166 LEU A N 1
ATOM 1268 C CA . LEU A 1 166 ? 9.273 1.303 -4.914 1.00 94.19 166 LEU A CA 1
ATOM 1269 C C . LEU A 1 166 ? 10.119 0.502 -3.925 1.00 94.19 166 LEU A C 1
ATOM 1271 O O . LEU A 1 166 ? 9.564 -0.067 -2.987 1.00 94.19 166 LEU A O 1
ATOM 1275 N N . ILE A 1 167 ? 11.433 0.437 -4.150 1.00 94.31 167 ILE A N 1
ATOM 1276 C CA . ILE A 1 167 ? 12.350 -0.459 -3.422 1.00 94.31 167 ILE A CA 1
ATOM 1277 C C . ILE A 1 167 ? 13.451 0.274 -2.646 1.00 94.31 167 ILE A C 1
ATOM 1279 O O . ILE A 1 167 ? 14.281 -0.372 -2.010 1.00 94.31 167 ILE A O 1
ATOM 1283 N N . GLY A 1 168 ? 13.451 1.606 -2.644 1.00 91.56 168 GLY A N 1
ATOM 1284 C CA . GLY A 1 168 ? 14.496 2.416 -2.026 1.00 91.56 168 GLY A CA 1
ATOM 1285 C C . GLY A 1 168 ? 15.781 2.492 -2.866 1.00 91.56 168 GLY A C 1
ATOM 1286 O O . GLY A 1 168 ? 15.927 1.784 -3.863 1.00 91.56 168 GLY A O 1
ATOM 1287 N N . PRO A 1 169 ? 16.737 3.342 -2.455 1.00 84.56 169 PRO A N 1
ATOM 1288 C CA . PRO A 1 169 ? 18.020 3.501 -3.144 1.00 84.56 169 PRO A CA 1
ATOM 1289 C C . PRO A 1 169 ? 19.007 2.360 -2.865 1.00 84.56 169 PRO A C 1
ATOM 1291 O O . PRO A 1 169 ? 20.014 2.239 -3.560 1.00 84.56 169 PRO A O 1
ATOM 1294 N N . ASP A 1 170 ? 18.759 1.551 -1.830 1.00 79.94 170 ASP A N 1
ATOM 1295 C CA . ASP A 1 170 ? 19.655 0.478 -1.409 1.00 79.94 170 ASP A CA 1
ATOM 1296 C C . ASP A 1 170 ? 19.257 -0.863 -2.066 1.00 79.94 170 ASP A C 1
ATOM 1298 O O . ASP A 1 170 ? 18.201 -1.428 -1.756 1.00 79.94 170 ASP A O 1
ATOM 1302 N N . PRO A 1 171 ? 20.089 -1.412 -2.968 1.00 66.62 171 PRO A N 1
ATOM 1303 C CA . PRO A 1 171 ? 19.813 -2.688 -3.615 1.00 66.62 171 PRO A CA 1
ATOM 1304 C C . PRO A 1 171 ? 19.927 -3.890 -2.667 1.00 66.62 171 PRO A C 1
ATOM 1306 O O . PRO A 1 171 ? 19.357 -4.938 -2.974 1.00 66.62 171 PRO A O 1
ATOM 1309 N N . GLU A 1 172 ? 20.615 -3.774 -1.527 1.00 71.75 172 GLU A N 1
ATOM 1310 C CA . GLU A 1 172 ? 20.771 -4.865 -0.557 1.00 71.75 172 GLU A CA 1
ATOM 1311 C C . GLU A 1 172 ? 19.632 -4.880 0.468 1.00 71.75 172 GLU A C 1
ATOM 1313 O O . GLU A 1 172 ? 19.080 -5.945 0.759 1.00 71.75 172 GLU A O 1
ATOM 1318 N N . SER A 1 173 ? 19.201 -3.708 0.937 1.00 77.69 173 SER A N 1
ATOM 1319 C CA . SER A 1 173 ? 18.103 -3.564 1.897 1.00 77.69 173 SER A CA 1
ATOM 1320 C C . SER A 1 173 ? 16.895 -2.877 1.249 1.00 77.69 173 SER A C 1
ATOM 1322 O O . SER A 1 173 ? 16.874 -1.649 1.171 1.00 77.69 173 SER A O 1
ATOM 1324 N N . PRO A 1 174 ? 15.866 -3.631 0.812 1.00 72.19 174 PRO A N 1
ATOM 1325 C CA . PRO A 1 174 ? 14.733 -3.049 0.109 1.00 72.19 174 PRO A CA 1
ATOM 1326 C C . PRO A 1 174 ? 13.954 -2.129 1.056 1.00 72.19 174 PRO A C 1
ATOM 1328 O O . PRO A 1 174 ? 13.379 -2.574 2.048 1.00 72.19 174 PRO A O 1
ATOM 1331 N N . GLY A 1 175 ? 13.994 -0.836 0.752 1.00 84.56 175 GLY A N 1
ATOM 1332 C CA . GLY A 1 175 ? 13.218 0.217 1.393 1.00 84.56 175 GLY A CA 1
ATOM 1333 C C . GLY A 1 175 ? 12.049 0.636 0.505 1.00 84.56 175 GLY A C 1
ATOM 1334 O O . GLY A 1 175 ? 11.447 -0.191 -0.182 1.00 84.56 175 GLY A O 1
ATOM 1335 N N . GLY A 1 176 ? 11.733 1.931 0.507 1.00 90.88 176 GLY A N 1
ATOM 1336 C CA . GLY A 1 176 ? 10.630 2.469 -0.289 1.00 90.88 176 GLY A CA 1
ATOM 1337 C C . GLY A 1 176 ? 9.278 1.892 0.132 1.00 90.88 176 GLY A C 1
ATOM 1338 O O . GLY A 1 176 ? 9.130 1.350 1.227 1.00 90.88 176 GLY A O 1
ATOM 1339 N N . LEU A 1 177 ? 8.284 2.001 -0.745 1.00 90.69 177 LEU A N 1
ATOM 1340 C CA . LEU A 1 177 ? 6.917 1.562 -0.452 1.00 90.69 177 LEU A CA 1
ATOM 1341 C C . LEU A 1 177 ? 6.817 0.050 -0.197 1.00 90.69 177 LEU A C 1
ATOM 1343 O O . LEU A 1 177 ? 6.051 -0.367 0.673 1.00 90.69 177 LEU A O 1
ATOM 1347 N N . LEU A 1 178 ? 7.593 -0.772 -0.914 1.00 93.25 178 LEU A N 1
ATOM 1348 C CA . LEU A 1 178 ? 7.573 -2.227 -0.743 1.00 93.25 178 LEU A CA 1
ATOM 1349 C C . LEU A 1 178 ? 8.302 -2.680 0.525 1.00 93.25 178 LEU A C 1
ATOM 1351 O O . LEU A 1 178 ? 7.824 -3.590 1.198 1.00 93.25 178 LEU A O 1
ATOM 1355 N N . GLY A 1 179 ? 9.415 -2.036 0.885 1.00 91.44 179 GLY A N 1
ATOM 1356 C CA . GLY A 1 179 ? 10.094 -2.286 2.160 1.00 91.44 179 GLY A CA 1
ATOM 1357 C C . GLY A 1 179 ? 9.226 -1.892 3.355 1.00 91.44 179 GLY A C 1
ATOM 1358 O O . GLY A 1 179 ? 9.108 -2.640 4.326 1.00 91.44 179 GLY A O 1
ATOM 1359 N N . ASP A 1 180 ? 8.536 -0.757 3.245 1.00 89.12 180 ASP A N 1
ATOM 1360 C CA . ASP A 1 180 ? 7.559 -0.296 4.226 1.00 89.12 180 ASP A CA 1
ATOM 1361 C C . ASP A 1 180 ? 6.394 -1.280 4.400 1.00 89.12 180 ASP A C 1
ATOM 1363 O O . ASP A 1 180 ? 5.979 -1.557 5.533 1.00 89.12 180 ASP A O 1
ATOM 1367 N N . ALA A 1 181 ? 5.866 -1.810 3.296 1.00 87.94 181 ALA A N 1
ATOM 1368 C CA . ALA A 1 181 ? 4.817 -2.823 3.321 1.00 87.94 181 ALA A CA 1
ATOM 1369 C C . ALA A 1 181 ? 5.325 -4.135 3.947 1.00 87.94 181 ALA A C 1
ATOM 1371 O O . ALA A 1 181 ? 4.663 -4.695 4.819 1.00 87.94 181 ALA A O 1
ATOM 1372 N N . ALA A 1 182 ? 6.535 -4.583 3.591 1.00 90.44 182 ALA A N 1
ATOM 1373 C CA . ALA A 1 182 ? 7.142 -5.793 4.149 1.00 90.44 182 ALA A CA 1
ATOM 1374 C C . ALA A 1 182 ? 7.344 -5.689 5.670 1.00 90.44 182 ALA A C 1
ATOM 1376 O O . ALA A 1 182 ? 7.019 -6.615 6.408 1.00 90.44 182 ALA A O 1
ATOM 1377 N N . ALA A 1 183 ? 7.809 -4.536 6.160 1.00 88.62 183 ALA A N 1
ATOM 1378 C CA . ALA A 1 183 ? 7.979 -4.297 7.592 1.00 88.62 183 ALA A CA 1
ATOM 1379 C C . ALA A 1 183 ? 6.649 -4.345 8.367 1.00 88.62 183 ALA A C 1
ATOM 1381 O O . ALA A 1 183 ? 6.630 -4.725 9.538 1.00 88.62 183 ALA A O 1
ATOM 1382 N N . ARG A 1 184 ? 5.539 -3.959 7.727 1.00 83.69 184 ARG A N 1
ATOM 1383 C CA . ARG A 1 184 ? 4.192 -3.990 8.321 1.00 83.69 184 ARG A CA 1
ATOM 1384 C C . ARG A 1 184 ? 3.568 -5.384 8.286 1.00 83.69 184 ARG A C 1
ATOM 1386 O O . ARG A 1 184 ? 2.877 -5.738 9.234 1.00 83.69 184 ARG A O 1
ATOM 1393 N N . ALA A 1 185 ? 3.857 -6.165 7.249 1.00 85.19 185 ALA A N 1
ATOM 1394 C CA . ALA A 1 185 ? 3.428 -7.557 7.125 1.00 85.19 185 ALA A CA 1
ATOM 1395 C C . ALA A 1 185 ? 4.255 -8.534 7.986 1.00 85.19 185 ALA A C 1
ATOM 1397 O O . ALA A 1 185 ? 3.963 -9.727 8.023 1.00 85.19 185 ALA A O 1
ATOM 1398 N N . ALA A 1 186 ? 5.287 -8.053 8.689 1.00 85.25 186 ALA A N 1
ATOM 1399 C CA . ALA A 1 186 ? 6.174 -8.891 9.486 1.00 85.25 186 ALA A CA 1
ATOM 1400 C C . ALA A 1 186 ? 5.401 -9.740 10.515 1.00 85.25 186 ALA A C 1
ATOM 1402 O O . ALA A 1 186 ? 4.748 -9.221 11.423 1.00 85.25 186 ALA A O 1
ATOM 1403 N N . GLY A 1 187 ? 5.527 -11.064 10.398 1.00 82.06 187 GLY A N 1
ATOM 1404 C CA . GLY A 1 187 ? 4.822 -12.032 11.247 1.00 82.06 187 GLY A CA 1
ATOM 1405 C C . GLY A 1 187 ? 3.518 -12.579 10.655 1.00 82.06 187 GLY A C 1
ATOM 1406 O O . GLY A 1 187 ? 2.962 -13.517 11.228 1.00 82.06 187 GLY A O 1
ATOM 1407 N N . ASP A 1 188 ? 3.071 -12.062 9.510 1.00 85.62 188 ASP A N 1
ATOM 1408 C CA . ASP A 1 188 ? 2.019 -12.632 8.667 1.00 85.62 188 ASP A CA 1
ATOM 1409 C C . ASP A 1 188 ? 2.658 -13.201 7.391 1.00 85.62 188 ASP A C 1
ATOM 1411 O O . ASP A 1 188 ? 2.894 -12.487 6.418 1.00 85.62 188 ASP A O 1
ATOM 1415 N N . SER A 1 189 ? 2.974 -14.500 7.395 1.00 86.50 189 SER A N 1
ATOM 1416 C CA . SER A 1 189 ? 3.677 -15.139 6.273 1.00 86.50 189 SER A CA 1
ATOM 1417 C C . SER A 1 189 ? 2.907 -15.066 4.955 1.00 86.50 189 SER A C 1
ATOM 1419 O O . SER A 1 189 ? 3.526 -15.014 3.891 1.00 86.50 189 SER A O 1
ATOM 1421 N N . ASP A 1 190 ? 1.576 -15.075 5.029 1.00 86.56 190 ASP A N 1
ATOM 1422 C CA . ASP A 1 190 ? 0.706 -15.078 3.855 1.00 86.56 190 ASP A CA 1
ATOM 1423 C C . ASP A 1 190 ? 0.638 -13.675 3.228 1.00 86.56 190 ASP A C 1
ATOM 1425 O O . ASP A 1 190 ? 0.596 -13.557 2.003 1.00 86.56 190 ASP A O 1
ATOM 1429 N N . GLY A 1 191 ? 0.742 -12.620 4.048 1.00 85.25 191 GLY A N 1
ATOM 1430 C CA . GLY A 1 191 ? 0.888 -11.235 3.589 1.00 85.25 191 GLY A CA 1
ATOM 1431 C C . GLY A 1 191 ? 2.312 -10.873 3.151 1.00 85.25 191 GLY A C 1
ATOM 1432 O O . GLY A 1 191 ? 2.504 -10.160 2.167 1.00 85.25 191 GLY A O 1
ATOM 1433 N N . GLU A 1 192 ? 3.334 -11.395 3.828 1.00 90.44 192 GLU A N 1
ATOM 1434 C CA . GLU A 1 192 ? 4.738 -11.077 3.547 1.00 90.44 192 GLU A CA 1
ATOM 1435 C C . GLU A 1 192 ? 5.232 -11.710 2.232 1.00 90.44 192 GLU A C 1
ATOM 1437 O O . GLU A 1 192 ? 5.924 -11.066 1.440 1.00 90.44 192 GLU A O 1
ATOM 1442 N N . ALA A 1 193 ? 4.853 -12.961 1.955 1.00 94.44 193 ALA A N 1
ATOM 1443 C CA . ALA A 1 193 ? 5.301 -13.700 0.774 1.00 94.44 193 ALA A CA 1
ATOM 1444 C C . ALA A 1 193 ? 5.018 -13.010 -0.584 1.00 94.44 193 ALA A C 1
ATOM 1446 O O . ALA A 1 193 ? 5.916 -12.984 -1.435 1.00 94.44 193 ALA A O 1
ATOM 1447 N N . PRO A 1 194 ? 3.813 -12.474 -0.869 1.00 94.94 194 PRO A N 1
ATOM 1448 C CA . PRO A 1 194 ? 3.579 -11.712 -2.095 1.00 94.94 194 PRO A CA 1
ATOM 1449 C C . PRO A 1 194 ? 4.394 -10.411 -2.145 1.00 94.94 194 PRO A C 1
ATOM 1451 O O . PRO A 1 194 ? 4.913 -10.067 -3.205 1.00 94.94 194 PRO A O 1
ATOM 1454 N N . ILE A 1 195 ? 4.606 -9.723 -1.020 1.00 94.56 195 ILE A N 1
ATOM 1455 C CA . ILE A 1 195 ? 5.408 -8.489 -0.991 1.00 94.56 195 ILE A CA 1
ATOM 1456 C C . ILE A 1 195 ? 6.871 -8.784 -1.342 1.00 94.56 195 ILE A C 1
ATOM 1458 O O . ILE A 1 195 ? 7.455 -8.095 -2.180 1.00 94.56 195 ILE A O 1
ATOM 1462 N N . GLN A 1 196 ? 7.449 -9.852 -0.788 1.00 95.25 196 GLN A N 1
ATOM 1463 C CA . GLN A 1 196 ? 8.819 -10.257 -1.118 1.00 95.25 196 GLN A CA 1
ATOM 1464 C C . GLN A 1 196 ? 8.970 -10.630 -2.598 1.00 95.25 196 GLN A C 1
ATOM 1466 O O . GLN A 1 196 ? 9.909 -10.185 -3.259 1.00 95.25 196 GLN A O 1
ATOM 1471 N N . ARG A 1 197 ? 7.995 -11.351 -3.170 1.00 96.81 197 ARG A N 1
ATOM 1472 C CA . ARG A 1 197 ? 7.969 -11.630 -4.617 1.00 96.81 197 ARG A CA 1
ATOM 1473 C C . ARG A 1 197 ? 7.903 -10.353 -5.457 1.00 96.81 197 ARG A C 1
ATOM 1475 O O . ARG A 1 197 ? 8.559 -10.284 -6.496 1.00 96.81 197 ARG A O 1
ATOM 1482 N N . ALA A 1 198 ? 7.150 -9.342 -5.019 1.00 96.25 198 ALA A N 1
ATOM 1483 C CA . ALA A 1 198 ? 7.097 -8.046 -5.694 1.00 96.25 198 ALA A CA 1
ATOM 1484 C C . ALA A 1 198 ? 8.451 -7.315 -5.640 1.00 96.25 198 ALA A C 1
ATOM 1486 O O . ALA A 1 198 ? 8.883 -6.766 -6.655 1.00 96.25 198 ALA A O 1
ATOM 1487 N N . ILE A 1 199 ? 9.151 -7.349 -4.500 1.00 95.81 199 ILE A N 1
ATOM 1488 C CA . ILE A 1 199 ? 10.495 -6.767 -4.339 1.00 95.81 199 ILE A CA 1
ATOM 1489 C C . ILE A 1 199 ? 11.494 -7.447 -5.282 1.00 95.81 199 ILE A C 1
ATOM 1491 O O . ILE A 1 199 ? 12.195 -6.772 -6.039 1.00 95.81 199 ILE A O 1
ATOM 1495 N N . GLU A 1 200 ? 11.539 -8.780 -5.276 1.00 95.62 200 GLU A N 1
ATOM 1496 C CA . GLU A 1 200 ? 12.426 -9.566 -6.139 1.00 95.62 200 GLU A CA 1
ATOM 1497 C C . GLU A 1 200 ? 12.149 -9.305 -7.624 1.00 95.62 200 GLU A C 1
ATOM 1499 O O . GLU A 1 200 ? 13.073 -9.044 -8.397 1.00 95.62 200 GLU A O 1
ATOM 1504 N N . ALA A 1 201 ? 10.873 -9.308 -8.022 1.00 96.81 201 ALA A N 1
ATOM 1505 C CA . ALA A 1 201 ? 10.478 -9.027 -9.396 1.00 96.81 201 ALA A CA 1
ATOM 1506 C C . ALA A 1 201 ? 10.815 -7.587 -9.814 1.00 96.81 201 ALA A C 1
ATOM 1508 O O . ALA A 1 201 ? 11.228 -7.376 -10.950 1.00 96.81 201 ALA A O 1
ATOM 1509 N N . THR A 1 202 ? 10.707 -6.608 -8.910 1.00 96.44 202 THR A N 1
ATOM 1510 C CA . THR A 1 202 ? 11.078 -5.209 -9.191 1.00 96.44 202 THR A CA 1
ATOM 1511 C C . THR A 1 202 ? 12.586 -5.057 -9.396 1.00 96.44 202 THR A C 1
ATOM 1513 O O . THR A 1 202 ? 13.017 -4.365 -10.316 1.00 96.44 202 THR A O 1
ATOM 1516 N N . ARG A 1 203 ? 13.409 -5.751 -8.601 1.00 94.88 203 ARG A N 1
ATOM 1517 C CA . ARG A 1 203 ? 14.874 -5.763 -8.776 1.00 94.88 203 ARG A CA 1
ATOM 1518 C C . ARG A 1 203 ? 15.286 -6.390 -10.105 1.00 94.88 203 ARG A C 1
ATOM 1520 O O . ARG A 1 203 ? 16.099 -5.830 -10.837 1.00 94.88 203 ARG A O 1
ATOM 1527 N N . GLU A 1 204 ? 14.693 -7.531 -10.437 1.00 95.44 204 GLU A N 1
ATOM 1528 C CA . GLU A 1 204 ? 14.943 -8.213 -11.708 1.00 95.44 204 GLU A CA 1
ATOM 1529 C C . GLU A 1 204 ? 14.432 -7.381 -12.899 1.00 95.44 204 GLU A C 1
ATOM 1531 O O . GLU A 1 204 ? 15.074 -7.336 -13.949 1.00 95.44 204 GLU A O 1
ATOM 1536 N N . TRP A 1 205 ? 13.311 -6.669 -12.737 1.00 96.62 205 TRP A N 1
ATOM 1537 C CA . TRP A 1 205 ? 12.820 -5.711 -13.724 1.00 96.62 205 TRP A CA 1
ATOM 1538 C C . TRP A 1 205 ? 13.839 -4.596 -13.973 1.00 96.62 205 TRP A C 1
ATOM 1540 O O . TRP A 1 205 ? 14.209 -4.374 -15.126 1.00 96.62 205 TRP A O 1
ATOM 1550 N N . ALA A 1 206 ? 14.349 -3.962 -12.915 1.00 95.06 206 ALA A N 1
ATOM 1551 C CA . ALA A 1 206 ? 15.358 -2.909 -13.007 1.00 95.06 206 ALA A CA 1
ATOM 1552 C C . ALA A 1 206 ? 16.634 -3.388 -13.724 1.00 95.06 206 ALA A C 1
ATOM 1554 O O . ALA A 1 206 ? 17.128 -2.727 -14.639 1.00 95.06 206 ALA A O 1
ATOM 1555 N N . ALA A 1 207 ? 17.127 -4.581 -13.376 1.00 94.50 207 ALA A N 1
ATOM 1556 C CA . ALA A 1 207 ? 18.298 -5.177 -14.017 1.00 94.50 207 ALA A CA 1
ATOM 1557 C C . ALA A 1 207 ? 18.072 -5.454 -15.516 1.00 94.50 207 ALA A C 1
ATOM 1559 O O . ALA A 1 207 ? 18.915 -5.126 -16.355 1.00 94.50 207 ALA A O 1
ATOM 1560 N N . ARG A 1 208 ? 16.913 -6.021 -15.880 1.00 95.75 208 ARG A N 1
ATOM 1561 C CA . ARG A 1 208 ? 16.558 -6.285 -17.285 1.00 95.75 208 ARG A CA 1
ATOM 1562 C C . ARG A 1 208 ? 16.336 -5.006 -18.082 1.00 95.75 208 ARG A C 1
ATOM 1564 O O . ARG A 1 208 ? 16.664 -4.979 -19.267 1.00 95.75 208 ARG A O 1
ATOM 1571 N N . HIS A 1 209 ? 15.795 -3.970 -17.447 1.00 94.81 209 HIS A N 1
ATOM 1572 C CA . HIS A 1 209 ? 15.634 -2.659 -18.053 1.00 94.81 209 HIS A CA 1
ATOM 1573 C C . HIS A 1 209 ? 16.996 -2.056 -18.407 1.00 94.81 209 HIS A C 1
ATOM 1575 O O . HIS A 1 209 ? 17.219 -1.700 -19.562 1.00 94.81 209 HIS A O 1
ATOM 1581 N N . ALA A 1 210 ? 17.939 -2.044 -17.459 1.00 94.12 210 ALA A N 1
ATOM 1582 C CA . ALA A 1 210 ? 19.299 -1.559 -17.693 1.00 94.12 210 ALA A CA 1
ATOM 1583 C C . ALA A 1 210 ? 19.983 -2.297 -18.861 1.00 94.12 210 ALA A C 1
ATOM 1585 O O . ALA A 1 210 ? 20.514 -1.659 -19.769 1.00 94.12 210 ALA A O 1
ATOM 1586 N N . ALA A 1 211 ? 19.872 -3.629 -18.915 1.00 93.31 211 ALA A N 1
ATOM 1587 C CA . ALA A 1 211 ? 20.389 -4.417 -20.038 1.00 93.31 211 ALA A CA 1
ATOM 1588 C C . ALA A 1 211 ? 19.708 -4.074 -21.381 1.00 93.31 211 ALA A C 1
ATOM 1590 O O . ALA A 1 211 ? 20.352 -4.064 -22.432 1.00 93.31 211 ALA A O 1
ATOM 1591 N N . GLY A 1 212 ? 18.404 -3.777 -21.367 1.00 92.38 212 GLY A N 1
ATOM 1592 C CA . GLY A 1 212 ? 17.675 -3.285 -22.538 1.00 92.38 212 GLY A CA 1
ATOM 1593 C C . GLY A 1 212 ? 18.179 -1.919 -23.011 1.00 92.38 212 GLY A C 1
ATOM 1594 O O . GLY A 1 212 ? 18.382 -1.722 -24.210 1.00 92.38 212 GLY A O 1
ATOM 1595 N N . ARG A 1 213 ? 18.457 -1.002 -22.077 1.00 91.88 213 ARG A N 1
ATOM 1596 C CA . ARG A 1 213 ? 19.010 0.329 -22.366 1.00 91.88 213 ARG A CA 1
ATOM 1597 C C . ARG A 1 213 ? 20.415 0.261 -22.945 1.00 91.88 213 ARG A C 1
ATOM 1599 O O . ARG A 1 213 ? 20.703 0.973 -23.902 1.00 91.88 213 ARG A O 1
ATOM 1606 N N . GLU A 1 214 ? 21.267 -0.629 -22.445 1.00 92.19 214 GLU A N 1
ATOM 1607 C CA . GLU A 1 214 ? 22.596 -0.860 -23.026 1.00 92.19 214 GLU A CA 1
ATOM 1608 C C . GLU A 1 214 ? 22.510 -1.280 -24.499 1.00 92.19 214 GLU A C 1
ATOM 1610 O O . GLU A 1 214 ? 23.244 -0.751 -25.337 1.00 92.19 214 GLU A O 1
ATOM 1615 N N . ARG A 1 215 ? 21.575 -2.178 -24.842 1.00 90.81 215 ARG A N 1
ATOM 1616 C CA . ARG A 1 215 ? 21.329 -2.580 -26.238 1.00 90.81 215 ARG A CA 1
ATOM 1617 C C . ARG A 1 215 ? 20.835 -1.420 -27.091 1.00 90.81 215 ARG A C 1
ATOM 1619 O O . ARG A 1 215 ? 21.347 -1.215 -28.190 1.00 90.81 215 ARG A O 1
ATOM 1626 N N . GLU A 1 216 ? 19.885 -0.640 -26.577 1.00 88.94 216 GLU A N 1
ATOM 1627 C CA . GLU A 1 216 ? 19.345 0.522 -27.286 1.00 88.94 216 GLU A CA 1
ATOM 1628 C C . GLU A 1 216 ? 20.442 1.555 -27.586 1.00 88.94 216 GLU A C 1
ATOM 1630 O O . GLU A 1 216 ? 20.575 2.001 -28.726 1.00 88.94 216 GLU A O 1
ATOM 1635 N N . LEU A 1 217 ? 21.280 1.877 -26.593 1.00 88.88 217 LEU A N 1
ATOM 1636 C CA . LEU A 1 217 ? 22.400 2.815 -26.728 1.00 88.88 217 LEU A CA 1
ATOM 1637 C C . LEU A 1 217 ? 23.510 2.288 -27.650 1.00 88.88 217 LEU A C 1
ATOM 1639 O O . LEU A 1 217 ? 24.186 3.077 -28.311 1.00 88.88 217 LEU A O 1
ATOM 1643 N N . ALA A 1 218 ? 23.678 0.966 -27.741 1.00 90.62 218 ALA A N 1
ATOM 1644 C CA . ALA A 1 218 ? 24.575 0.318 -28.697 1.00 90.62 218 ALA A CA 1
ATOM 1645 C C . ALA A 1 218 ? 24.011 0.264 -30.135 1.00 90.62 218 ALA A C 1
ATOM 1647 O O . ALA A 1 218 ? 24.712 -0.167 -31.053 1.00 90.62 218 ALA A O 1
ATOM 1648 N N . GLY A 1 219 ? 22.765 0.703 -30.348 1.00 88.69 219 GLY A N 1
ATOM 1649 C CA . GLY A 1 219 ? 22.086 0.704 -31.646 1.00 88.69 219 GLY A CA 1
ATOM 1650 C C . GLY A 1 219 ? 21.332 -0.588 -31.981 1.00 88.69 219 GLY A C 1
ATOM 1651 O O . GLY A 1 219 ? 20.730 -0.669 -33.053 1.00 88.69 219 GLY A O 1
ATOM 1652 N N . ASP A 1 220 ? 21.310 -1.577 -31.081 1.00 91.00 220 ASP A N 1
ATOM 1653 C CA . ASP A 1 220 ? 20.512 -2.803 -31.208 1.00 91.00 220 ASP A CA 1
ATOM 1654 C C . ASP A 1 220 ? 19.072 -2.564 -30.728 1.00 91.00 220 ASP A C 1
ATOM 1656 O O . ASP A 1 220 ? 18.642 -3.003 -29.658 1.00 91.00 220 ASP A O 1
ATOM 1660 N N . TYR A 1 221 ? 18.315 -1.813 -31.531 1.00 87.94 221 TYR A N 1
ATOM 1661 C CA . TYR A 1 221 ? 16.935 -1.463 -31.195 1.00 87.94 221 TYR A CA 1
ATOM 1662 C C . TYR A 1 221 ? 16.010 -2.682 -31.165 1.00 87.94 221 TYR A C 1
ATOM 1664 O O . TYR A 1 221 ? 15.175 -2.791 -30.272 1.00 87.94 221 TYR A O 1
ATOM 1672 N N . ASP A 1 222 ? 16.154 -3.613 -32.110 1.00 89.56 222 ASP A N 1
ATOM 1673 C CA . ASP A 1 222 ? 15.298 -4.801 -32.163 1.00 89.56 222 ASP A CA 1
ATOM 1674 C C . ASP A 1 222 ? 15.537 -5.700 -30.936 1.00 89.56 222 ASP A C 1
ATOM 1676 O O . ASP A 1 222 ? 14.580 -6.193 -30.334 1.00 89.56 222 ASP A O 1
ATOM 1680 N N . GLY A 1 223 ? 16.795 -5.837 -30.497 1.00 90.25 223 GLY A N 1
ATOM 1681 C CA . GLY A 1 223 ? 17.144 -6.535 -29.263 1.00 90.25 223 GLY A CA 1
ATOM 1682 C C . GLY A 1 223 ? 16.671 -5.827 -27.991 1.00 90.25 223 GLY A C 1
ATOM 1683 O O . GLY A 1 223 ? 16.334 -6.509 -27.019 1.00 90.25 223 GLY A O 1
ATOM 1684 N N . ALA A 1 224 ? 16.610 -4.491 -27.978 1.00 90.50 224 ALA A N 1
ATOM 1685 C CA . ALA A 1 224 ? 16.029 -3.712 -26.880 1.00 90.50 224 ALA A CA 1
ATOM 1686 C C . ALA A 1 224 ? 14.498 -3.856 -26.820 1.00 90.50 224 ALA A C 1
ATOM 1688 O O . ALA A 1 224 ? 13.931 -4.071 -25.750 1.00 90.50 224 ALA A O 1
ATOM 1689 N N . VAL A 1 225 ? 13.822 -3.820 -27.973 1.00 90.44 225 VAL A N 1
ATOM 1690 C CA . VAL A 1 225 ? 12.374 -4.046 -28.076 1.00 90.44 225 VAL A CA 1
ATOM 1691 C C . VAL A 1 225 ? 12.016 -5.444 -27.575 1.00 90.44 225 VAL A C 1
ATOM 1693 O O . VAL A 1 225 ? 11.149 -5.572 -26.713 1.00 90.44 225 VAL A O 1
ATOM 1696 N N . GLU A 1 226 ? 12.705 -6.491 -28.035 1.00 92.19 226 GLU A N 1
ATOM 1697 C CA . GLU A 1 226 ? 12.455 -7.857 -27.554 1.00 92.19 226 GLU A CA 1
ATOM 1698 C C . GLU A 1 226 ? 12.699 -7.979 -26.040 1.00 92.19 226 GLU A C 1
ATOM 1700 O O . GLU A 1 226 ? 11.927 -8.628 -25.335 1.00 92.19 226 GLU A O 1
ATOM 1705 N N . GLN A 1 227 ? 13.712 -7.287 -25.508 1.00 92.69 227 GLN A N 1
ATOM 1706 C CA . GLN A 1 227 ? 13.986 -7.260 -24.071 1.00 92.69 227 GLN A CA 1
ATOM 1707 C C . GLN A 1 227 ? 12.855 -6.595 -23.266 1.00 92.69 227 GLN A C 1
ATOM 1709 O O . GLN A 1 227 ? 12.580 -7.027 -22.147 1.00 92.69 227 GLN A O 1
ATOM 1714 N N . VAL A 1 228 ? 12.173 -5.582 -23.813 1.00 90.25 228 VAL A N 1
ATOM 1715 C CA . VAL A 1 228 ? 11.161 -4.796 -23.078 1.00 90.25 228 VAL A CA 1
ATOM 1716 C C . VAL A 1 228 ? 9.726 -5.311 -23.250 1.00 90.25 228 VAL A C 1
ATOM 1718 O O . VAL A 1 228 ? 8.937 -5.329 -22.297 1.00 90.25 228 VAL A O 1
ATOM 1721 N N . ILE A 1 229 ? 9.350 -5.728 -24.461 1.00 88.12 229 ILE A N 1
ATOM 1722 C CA . ILE A 1 229 ? 7.972 -6.149 -24.784 1.00 88.12 229 ILE A CA 1
ATOM 1723 C C . ILE A 1 229 ? 7.831 -7.636 -25.116 1.00 88.12 229 ILE A C 1
ATOM 1725 O O . ILE A 1 229 ? 6.698 -8.095 -25.298 1.00 88.12 229 ILE A O 1
ATOM 1729 N N . GLY A 1 230 ? 8.944 -8.368 -25.202 1.00 87.56 230 GLY A N 1
ATOM 1730 C CA . GLY A 1 230 ? 8.971 -9.779 -25.567 1.00 87.56 230 GLY A CA 1
ATOM 1731 C C . GLY A 1 230 ? 8.339 -10.711 -24.532 1.00 87.56 230 GLY A C 1
ATOM 1732 O O . GLY A 1 230 ? 7.690 -10.301 -23.568 1.00 87.56 230 GLY A O 1
ATOM 1733 N N . GLY A 1 231 ? 8.512 -12.010 -24.764 1.00 84.62 231 GLY A N 1
ATOM 1734 C CA . GLY A 1 231 ? 7.942 -13.068 -23.929 1.00 84.62 231 GLY A CA 1
ATOM 1735 C C . GLY A 1 231 ? 8.773 -13.358 -22.677 1.00 84.62 231 GLY A C 1
ATOM 1736 O O . GLY A 1 231 ? 8.944 -12.512 -21.804 1.00 84.62 231 GLY A O 1
ATOM 1737 N N . ARG A 1 232 ? 9.278 -14.593 -22.576 1.00 87.25 232 ARG A N 1
ATOM 1738 C CA . ARG A 1 232 ? 10.138 -15.029 -21.465 1.00 87.25 232 ARG A CA 1
ATOM 1739 C C . ARG A 1 232 ? 11.457 -14.260 -21.456 1.00 87.25 232 ARG A C 1
ATOM 1741 O O . ARG A 1 232 ? 12.075 -14.102 -22.501 1.00 87.25 232 ARG A O 1
ATOM 1748 N N . GLY A 1 233 ? 11.909 -13.864 -20.271 1.00 87.44 233 GLY A N 1
ATOM 1749 C CA . GLY A 1 233 ? 13.159 -13.125 -20.094 1.00 87.44 233 GLY A CA 1
ATOM 1750 C C . GLY A 1 233 ? 13.027 -11.613 -20.292 1.00 87.44 233 GLY A C 1
ATOM 1751 O O . GLY A 1 233 ? 14.025 -10.909 -20.156 1.00 87.44 233 GLY A O 1
ATOM 1752 N N . SER A 1 234 ? 11.824 -11.104 -20.577 1.00 94.31 234 SER A N 1
ATOM 1753 C CA . SER A 1 234 ? 11.581 -9.678 -20.813 1.00 94.31 234 SER A CA 1
ATOM 1754 C C . SER A 1 234 ? 11.356 -8.886 -19.522 1.00 94.31 234 SER A C 1
ATOM 1756 O O . SER A 1 234 ? 11.165 -9.458 -18.441 1.00 94.31 234 SER A O 1
ATOM 1758 N N . THR A 1 235 ? 11.349 -7.557 -19.635 1.00 95.25 235 THR A N 1
ATOM 1759 C CA . THR A 1 235 ? 10.915 -6.656 -18.558 1.00 95.25 235 THR A CA 1
ATOM 1760 C C . THR A 1 235 ? 9.408 -6.743 -18.327 1.00 95.25 235 THR A C 1
ATOM 1762 O O . THR A 1 235 ? 8.971 -6.749 -17.179 1.00 95.25 235 THR A O 1
ATOM 1765 N N . ARG A 1 236 ? 8.616 -6.944 -19.395 1.00 93.69 236 ARG A N 1
ATOM 1766 C CA . ARG A 1 236 ? 7.171 -7.214 -19.314 1.00 93.69 236 ARG A CA 1
ATOM 1767 C C . ARG A 1 236 ? 6.849 -8.361 -18.362 1.00 93.69 236 ARG A C 1
ATOM 1769 O O . ARG A 1 236 ? 5.965 -8.222 -17.529 1.00 93.69 236 ARG A O 1
ATOM 1776 N N . GLU A 1 237 ? 7.571 -9.473 -18.470 1.00 95.56 237 GLU A N 1
ATOM 1777 C CA . GLU A 1 237 ? 7.364 -10.629 -17.594 1.00 95.56 237 GLU A CA 1
ATOM 1778 C C . GLU A 1 237 ? 7.570 -10.263 -16.116 1.00 95.56 237 GLU A C 1
ATOM 1780 O O . GLU A 1 237 ? 6.829 -10.729 -15.253 1.00 95.56 237 GLU A O 1
ATOM 1785 N N . MET A 1 238 ? 8.571 -9.433 -15.810 1.00 96.88 238 MET A N 1
ATOM 1786 C CA . MET A 1 238 ? 8.838 -9.017 -14.432 1.00 96.88 238 MET A CA 1
ATOM 1787 C C . MET A 1 238 ? 7.788 -8.034 -13.930 1.00 96.88 238 MET A C 1
ATOM 1789 O O . MET A 1 238 ? 7.298 -8.203 -12.818 1.00 96.88 238 MET A O 1
ATOM 1793 N N . PHE A 1 239 ? 7.361 -7.087 -14.766 1.00 95.25 239 PHE A N 1
ATOM 1794 C CA . PHE A 1 239 ? 6.232 -6.216 -14.453 1.00 95.25 239 PHE A CA 1
ATOM 1795 C C . PHE A 1 239 ? 4.950 -7.018 -14.166 1.00 95.25 239 PHE A C 1
ATOM 1797 O O . PHE A 1 239 ? 4.285 -6.770 -13.163 1.00 95.25 239 PHE A O 1
ATOM 1804 N N . ASP A 1 240 ? 4.626 -8.025 -14.984 1.00 95.19 240 ASP A N 1
ATOM 1805 C CA . ASP A 1 240 ? 3.446 -8.873 -14.772 1.00 95.19 240 ASP A CA 1
ATOM 1806 C C . ASP A 1 240 ? 3.529 -9.623 -13.425 1.00 95.19 240 ASP A C 1
ATOM 1808 O O . ASP A 1 240 ? 2.519 -9.779 -12.728 1.00 95.19 240 ASP A O 1
ATOM 1812 N N . ARG A 1 241 ? 4.737 -10.040 -13.011 1.00 96.62 241 ARG A N 1
ATOM 1813 C CA . ARG A 1 241 ? 4.980 -10.628 -11.682 1.00 96.62 241 ARG A CA 1
ATOM 1814 C C . ARG A 1 241 ? 4.815 -9.613 -10.553 1.00 96.62 241 ARG A C 1
ATOM 1816 O O . ARG A 1 241 ? 4.190 -9.964 -9.555 1.00 96.62 241 ARG A O 1
ATOM 1823 N N . VAL A 1 242 ? 5.320 -8.385 -10.701 1.00 95.00 242 VAL A N 1
ATOM 1824 C CA . VAL A 1 242 ? 5.097 -7.295 -9.730 1.00 95.00 242 VAL A CA 1
ATOM 1825 C C . VAL A 1 242 ? 3.599 -7.041 -9.577 1.00 95.00 242 VAL A C 1
ATOM 1827 O O . VAL A 1 242 ? 3.080 -7.100 -8.467 1.00 95.00 242 VAL A O 1
ATOM 1830 N N . ASN A 1 243 ? 2.885 -6.856 -10.689 1.00 90.31 243 ASN A N 1
ATOM 1831 C CA . ASN A 1 243 ? 1.449 -6.591 -10.705 1.00 90.31 243 ASN A CA 1
ATOM 1832 C C . ASN A 1 243 ? 0.641 -7.715 -10.039 1.00 90.31 243 ASN A C 1
ATOM 1834 O O . ASN A 1 243 ? -0.232 -7.449 -9.219 1.00 90.31 243 ASN A O 1
ATOM 1838 N N . THR A 1 244 ? 0.946 -8.974 -10.361 1.00 93.94 244 THR A N 1
ATOM 1839 C CA . THR A 1 244 ? 0.258 -10.130 -9.762 1.00 93.94 244 THR A CA 1
ATOM 1840 C C . THR A 1 244 ? 0.542 -10.232 -8.265 1.00 93.94 244 THR A C 1
ATOM 1842 O O . THR A 1 244 ? -0.372 -10.446 -7.477 1.00 93.94 244 THR A O 1
ATOM 1845 N N . SER A 1 245 ? 1.794 -10.022 -7.858 1.00 94.31 245 SER A N 1
ATOM 1846 C CA . SER A 1 245 ? 2.191 -10.110 -6.451 1.00 94.31 245 SER A CA 1
ATOM 1847 C C . SER A 1 245 ? 1.571 -8.986 -5.613 1.00 94.31 245 SER A C 1
ATOM 1849 O O . SER A 1 245 ? 1.106 -9.233 -4.506 1.00 94.31 245 SER A O 1
ATOM 1851 N N . LEU A 1 246 ? 1.486 -7.766 -6.151 1.00 86.44 246 LEU A N 1
ATOM 1852 C CA . LEU A 1 246 ? 0.791 -6.657 -5.491 1.00 86.44 246 LEU A CA 1
ATOM 1853 C C . LEU A 1 246 ? -0.714 -6.894 -5.386 1.00 86.44 246 LEU A C 1
ATOM 1855 O O . LEU A 1 246 ? -1.290 -6.622 -4.337 1.00 86.44 246 LEU A O 1
ATOM 1859 N N . ALA A 1 247 ? -1.341 -7.455 -6.422 1.00 83.62 247 ALA A N 1
ATOM 1860 C CA . ALA A 1 247 ? -2.750 -7.831 -6.369 1.00 83.62 247 ALA A CA 1
ATOM 1861 C C . ALA A 1 247 ? -3.024 -8.876 -5.274 1.00 83.62 247 ALA A C 1
ATOM 1863 O O . ALA A 1 247 ? -3.990 -8.739 -4.527 1.00 83.62 247 ALA A O 1
ATOM 1864 N N . GLU A 1 248 ? -2.159 -9.888 -5.149 1.00 88.00 248 GLU A N 1
ATOM 1865 C CA . GLU A 1 248 ? -2.240 -10.899 -4.088 1.00 88.00 248 GLU A CA 1
ATOM 1866 C C . GLU A 1 248 ? -2.063 -10.278 -2.690 1.00 88.00 248 GLU A C 1
ATOM 1868 O O . GLU A 1 248 ? -2.862 -10.559 -1.800 1.00 88.00 248 GLU A O 1
ATOM 1873 N N . ALA A 1 249 ? -1.078 -9.390 -2.503 1.00 85.69 249 ALA A N 1
ATOM 1874 C CA . ALA A 1 249 ? -0.857 -8.704 -1.225 1.00 85.69 249 ALA A CA 1
ATOM 1875 C C . ALA A 1 249 ? -2.048 -7.813 -0.826 1.00 85.69 249 ALA A C 1
ATOM 1877 O O . ALA A 1 249 ? -2.502 -7.851 0.316 1.00 85.69 249 ALA A O 1
ATOM 1878 N N . VAL A 1 250 ? -2.587 -7.035 -1.772 1.00 79.75 250 VAL A N 1
ATOM 1879 C CA . VAL A 1 250 ? -3.757 -6.175 -1.534 1.00 79.75 250 VAL A CA 1
ATOM 1880 C C . VAL A 1 250 ? -4.991 -7.007 -1.189 1.00 79.75 250 VAL A C 1
ATOM 1882 O O . VAL A 1 250 ? -5.717 -6.648 -0.265 1.00 79.75 250 VAL A O 1
ATOM 1885 N N . ALA A 1 251 ? -5.226 -8.119 -1.891 1.00 80.06 251 ALA A N 1
ATOM 1886 C CA . ALA A 1 251 ? -6.347 -9.010 -1.597 1.00 80.06 251 ALA A CA 1
ATOM 1887 C C . ALA A 1 251 ? -6.253 -9.592 -0.177 1.00 80.06 251 ALA A C 1
ATOM 1889 O O . ALA A 1 251 ? -7.240 -9.572 0.558 1.00 80.06 251 ALA A O 1
ATOM 1890 N N . HIS A 1 252 ? -5.062 -10.034 0.237 1.00 85.69 252 HIS A N 1
ATOM 1891 C CA . HIS A 1 252 ? -4.827 -10.553 1.587 1.00 85.69 252 HIS A CA 1
ATOM 1892 C C . HIS A 1 252 ? -5.119 -9.508 2.674 1.00 85.69 252 HIS A C 1
ATOM 1894 O O . HIS A 1 252 ? -5.861 -9.769 3.621 1.00 85.69 252 HIS A O 1
ATOM 1900 N N . GLU A 1 253 ? -4.603 -8.289 2.513 1.00 75.06 253 GLU A N 1
ATOM 1901 C CA . GLU A 1 253 ? -4.839 -7.192 3.461 1.00 75.06 253 GLU A CA 1
ATOM 1902 C C . GLU A 1 253 ? -6.319 -6.774 3.519 1.00 75.06 253 GLU A C 1
ATOM 1904 O O . GLU A 1 253 ? -6.850 -6.483 4.595 1.00 75.06 253 GLU A O 1
ATOM 1909 N N . GLN A 1 254 ? -7.029 -6.802 2.385 1.00 71.31 254 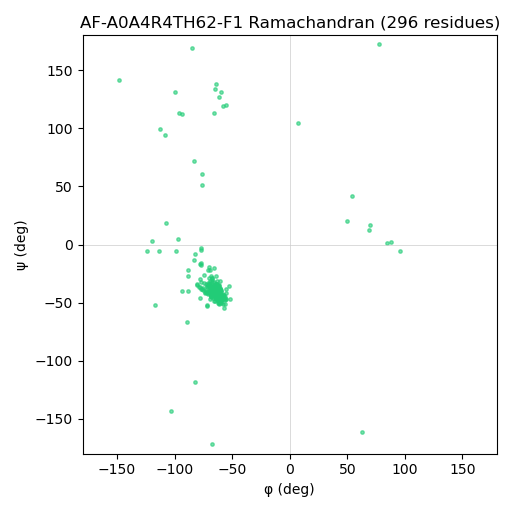GLN A N 1
ATOM 1910 C CA . GLN A 1 254 ? -8.476 -6.566 2.347 1.00 71.31 254 GLN A CA 1
ATOM 1911 C C . GLN A 1 254 ? -9.250 -7.648 3.109 1.00 71.31 254 GLN A C 1
ATOM 1913 O O . GLN A 1 254 ? -10.128 -7.323 3.910 1.00 71.31 254 GLN A O 1
ATOM 1918 N N . GLU A 1 255 ? -8.911 -8.926 2.928 1.00 78.00 255 GLU A N 1
ATOM 1919 C CA . GLU A 1 255 ? -9.543 -10.024 3.666 1.00 78.00 255 GLU A CA 1
ATOM 1920 C C . GLU A 1 255 ? -9.321 -9.899 5.179 1.00 78.00 255 GLU A C 1
ATOM 1922 O O . GLU A 1 255 ? -10.257 -10.095 5.968 1.00 78.00 255 GLU A O 1
ATOM 1927 N N . GLN A 1 256 ? -8.107 -9.522 5.594 1.00 74.19 256 GLN A N 1
ATOM 1928 C CA . GLN A 1 256 ? -7.765 -9.283 6.996 1.00 74.19 256 GLN A CA 1
ATOM 1929 C C . GLN A 1 256 ? -8.552 -8.104 7.575 1.00 74.19 256 GLN A C 1
ATOM 1931 O O . GLN A 1 256 ? -9.122 -8.222 8.669 1.00 74.19 256 GLN A O 1
ATOM 1936 N N . PHE A 1 257 ? -8.662 -7.006 6.825 1.00 68.19 257 PHE A N 1
ATOM 1937 C CA . PHE A 1 257 ? -9.456 -5.838 7.197 1.00 68.19 257 PHE A CA 1
ATOM 1938 C C . PHE A 1 257 ? -10.944 -6.181 7.351 1.00 68.19 257 PHE A C 1
ATOM 1940 O O . PHE A 1 257 ? -11.559 -5.886 8.381 1.00 68.19 257 PHE A O 1
ATOM 1947 N N . GLU A 1 258 ? -11.532 -6.888 6.385 1.00 67.94 258 GLU A N 1
ATOM 1948 C CA . GLU A 1 258 ? -12.923 -7.324 6.479 1.00 67.94 258 GLU A CA 1
ATOM 1949 C C . GLU A 1 258 ? -13.150 -8.292 7.645 1.00 67.94 258 GLU A C 1
ATOM 1951 O O . GLU A 1 258 ? -14.168 -8.222 8.342 1.00 67.94 258 GLU A O 1
ATOM 1956 N N . ALA A 1 259 ? -12.216 -9.217 7.878 1.00 67.69 259 ALA A N 1
ATOM 1957 C CA . ALA A 1 259 ? -12.297 -10.153 8.987 1.00 67.69 259 ALA A CA 1
ATOM 1958 C C . ALA A 1 259 ? -12.211 -9.423 10.333 1.00 67.69 259 ALA A C 1
ATOM 1960 O O . ALA A 1 259 ? -12.974 -9.746 11.248 1.00 67.69 259 ALA A O 1
ATOM 1961 N N . ALA A 1 260 ? -11.343 -8.415 10.457 1.00 63.38 260 ALA A N 1
ATOM 1962 C CA . ALA A 1 260 ? -11.284 -7.537 11.620 1.00 63.38 260 ALA A CA 1
ATOM 1963 C C . ALA A 1 260 ? -12.614 -6.790 11.818 1.00 63.38 260 ALA A C 1
ATOM 1965 O O . ALA A 1 260 ? -13.174 -6.832 12.918 1.00 63.38 260 ALA A O 1
ATOM 1966 N N . GLY A 1 261 ? -13.191 -6.235 10.747 1.00 59.91 261 GLY A N 1
ATOM 1967 C CA . GLY A 1 261 ? -14.509 -5.595 10.760 1.00 59.91 261 GLY A CA 1
ATOM 1968 C C . GLY A 1 261 ? -15.637 -6.534 11.211 1.00 59.91 261 GLY A C 1
ATOM 1969 O O . GLY A 1 261 ? -16.419 -6.194 12.104 1.00 59.91 261 GLY A O 1
ATOM 1970 N N . ARG A 1 262 ? -15.692 -7.764 10.680 1.00 67.00 262 ARG A N 1
ATOM 1971 C CA . ARG A 1 262 ? -16.667 -8.796 11.092 1.00 67.00 262 ARG A CA 1
ATOM 1972 C C . ARG A 1 262 ? -16.497 -9.194 12.559 1.00 67.00 262 ARG A C 1
ATOM 1974 O O . ARG A 1 262 ? -17.486 -9.303 13.287 1.00 67.00 262 ARG A O 1
ATOM 1981 N N . ARG A 1 263 ? -15.256 -9.383 13.025 1.00 64.25 263 ARG A N 1
ATOM 1982 C CA . ARG A 1 263 ? -14.963 -9.688 14.438 1.00 64.25 263 ARG A CA 1
ATOM 1983 C C . ARG A 1 263 ? -15.400 -8.535 15.342 1.00 64.25 263 ARG A C 1
ATOM 1985 O O . ARG A 1 263 ? -16.059 -8.793 16.348 1.00 64.25 263 ARG A O 1
ATOM 1992 N N . ALA A 1 264 ? -15.112 -7.288 14.971 1.00 58.34 264 ALA A N 1
ATOM 1993 C CA . ALA A 1 264 ? -15.560 -6.105 15.703 1.00 58.34 264 ALA A CA 1
ATOM 1994 C C . ALA A 1 264 ? -17.095 -6.044 15.788 1.00 58.34 264 ALA A C 1
ATOM 1996 O O . ALA A 1 264 ? -17.641 -5.925 16.886 1.00 58.34 264 ALA A O 1
ATOM 1997 N N . ARG A 1 265 ? -17.795 -6.247 14.663 1.00 63.00 265 ARG A N 1
ATOM 1998 C CA . ARG A 1 265 ? -19.264 -6.319 14.604 1.00 63.00 265 ARG A CA 1
ATOM 1999 C C . ARG A 1 265 ? -19.829 -7.394 15.539 1.00 63.00 265 ARG A C 1
ATOM 2001 O O . ARG A 1 265 ? -20.682 -7.093 16.367 1.00 63.00 265 ARG A O 1
ATOM 2008 N N . SER A 1 266 ? -19.308 -8.620 15.463 1.00 65.62 266 SER A N 1
ATOM 2009 C CA . SER A 1 266 ? -19.782 -9.743 16.288 1.00 65.62 266 SER A CA 1
ATOM 2010 C C . SER A 1 266 ? -19.585 -9.513 17.793 1.00 65.62 266 SER A C 1
ATOM 2012 O O . SER A 1 266 ? -20.436 -9.882 18.603 1.00 65.62 266 SER A O 1
ATOM 2014 N N . ARG A 1 267 ? -18.483 -8.855 18.185 1.00 63.47 267 ARG A N 1
ATOM 2015 C CA . ARG A 1 267 ? -18.227 -8.481 19.582 1.00 63.47 267 ARG A CA 1
ATOM 2016 C C . ARG A 1 267 ? -19.208 -7.407 20.052 1.00 63.47 267 ARG A C 1
ATOM 2018 O O . ARG A 1 267 ? -19.693 -7.496 21.177 1.00 63.47 267 ARG A O 1
ATOM 2025 N N . LEU A 1 268 ? -19.538 -6.434 19.201 1.00 60.12 268 LEU A N 1
ATOM 2026 C CA . LEU A 1 268 ? -20.521 -5.389 19.505 1.00 60.12 268 LEU A CA 1
ATOM 2027 C C . LEU A 1 268 ? -21.948 -5.944 19.653 1.00 60.12 268 LEU A C 1
ATOM 2029 O O . LEU A 1 268 ? -22.665 -5.510 20.555 1.00 60.12 268 LEU A O 1
ATOM 2033 N N . ASP A 1 269 ? -22.343 -6.945 18.862 1.00 63.91 269 ASP A N 1
ATOM 2034 C CA . ASP A 1 269 ? -23.646 -7.611 19.027 1.00 63.91 269 ASP A CA 1
ATOM 2035 C C . ASP A 1 269 ? -23.759 -8.291 20.405 1.00 63.91 269 ASP A C 1
ATOM 2037 O O . ASP A 1 269 ? -24.769 -8.152 21.102 1.00 63.91 269 ASP A O 1
ATOM 2041 N N . GLY A 1 270 ? -22.688 -8.951 20.863 1.00 58.69 270 GLY A N 1
ATOM 2042 C CA . GLY A 1 270 ? -22.620 -9.518 22.215 1.00 58.69 270 GLY A CA 1
ATOM 2043 C C . GLY A 1 270 ? -22.726 -8.459 23.321 1.00 58.69 270 GLY A C 1
ATOM 2044 O O . GLY A 1 270 ? -23.354 -8.693 24.358 1.00 58.69 270 GLY A O 1
ATOM 2045 N N . LEU A 1 271 ? -22.171 -7.266 23.086 1.00 61.25 271 LEU A N 1
ATOM 2046 C CA . LEU A 1 271 ? -22.253 -6.137 24.014 1.00 61.25 271 LEU A CA 1
ATOM 2047 C C . LEU A 1 271 ? -23.666 -5.556 24.112 1.00 61.25 271 LEU A C 1
ATOM 2049 O O . LEU A 1 271 ? -24.115 -5.253 25.221 1.00 61.25 271 LEU A O 1
ATOM 2053 N N . ALA A 1 272 ? -24.384 -5.452 22.991 1.00 59.22 272 ALA A N 1
ATOM 2054 C CA . ALA A 1 272 ? -25.770 -4.992 22.963 1.00 59.22 272 ALA A CA 1
ATOM 2055 C C . ALA A 1 272 ? -26.699 -5.947 23.733 1.00 59.22 272 ALA A C 1
ATOM 2057 O O . ALA A 1 272 ? -27.488 -5.506 24.571 1.00 59.22 272 ALA A O 1
ATOM 2058 N N . VAL A 1 273 ? -26.552 -7.260 23.527 1.00 58.09 273 VAL A N 1
ATOM 2059 C CA . VAL A 1 273 ? -27.321 -8.282 24.258 1.00 58.09 273 VAL A CA 1
ATOM 2060 C C . VAL A 1 273 ? -27.007 -8.247 25.758 1.00 58.09 273 VAL A C 1
ATOM 2062 O O . VAL A 1 273 ? -27.924 -8.290 26.582 1.00 58.09 273 VAL A O 1
ATOM 2065 N N . GLY A 1 274 ? -25.731 -8.099 26.129 1.00 56.66 274 GLY A N 1
ATOM 2066 C CA . GLY A 1 274 ? -25.312 -7.966 27.527 1.00 56.66 274 GLY A CA 1
ATOM 2067 C C . GLY A 1 274 ? -25.868 -6.710 28.204 1.00 56.66 274 GLY A C 1
ATOM 2068 O O . GLY A 1 274 ? -26.363 -6.785 29.328 1.00 56.66 274 GLY A O 1
ATOM 2069 N N . ALA A 1 275 ? -25.867 -5.569 27.509 1.00 59.72 275 ALA A N 1
ATOM 2070 C CA . ALA A 1 275 ? -26.430 -4.319 28.017 1.00 59.72 275 ALA A CA 1
ATOM 2071 C C . ALA A 1 275 ? -27.951 -4.410 28.228 1.00 59.72 275 ALA A C 1
ATOM 2073 O O . ALA A 1 275 ? -28.451 -3.981 29.270 1.00 59.72 275 ALA A O 1
ATOM 2074 N N . VAL A 1 276 ? -28.683 -5.022 27.288 1.00 57.91 276 VAL A N 1
ATOM 2075 C CA . VAL A 1 276 ? -30.129 -5.274 27.424 1.00 57.91 276 VAL A CA 1
ATOM 2076 C C . VAL A 1 276 ? -30.410 -6.212 28.601 1.00 57.91 276 VAL A C 1
ATOM 2078 O O . VAL A 1 276 ? -31.290 -5.927 29.415 1.00 57.91 276 VAL A O 1
ATOM 2081 N N . GLY A 1 277 ? -29.634 -7.291 28.746 1.00 62.44 277 GLY A N 1
ATOM 2082 C CA . GLY A 1 277 ? -29.768 -8.233 29.859 1.00 62.44 277 GLY A CA 1
ATOM 2083 C C . GLY A 1 277 ? -29.498 -7.594 31.225 1.00 62.44 277 GLY A C 1
ATOM 2084 O O . GLY A 1 277 ? -30.290 -7.749 32.156 1.00 62.44 277 GLY A O 1
ATOM 2085 N N . LEU A 1 278 ? -28.417 -6.818 31.348 1.00 57.53 278 LEU A N 1
ATOM 2086 C CA . LEU A 1 278 ? -28.077 -6.101 32.581 1.00 57.53 278 LEU A CA 1
ATOM 2087 C C . LEU A 1 278 ? -29.088 -4.991 32.903 1.00 57.53 278 LEU A C 1
ATOM 2089 O O . LEU A 1 278 ? -29.445 -4.811 34.069 1.00 57.53 278 LEU A O 1
ATOM 2093 N N . GLY A 1 279 ? -29.598 -4.291 31.886 1.00 55.00 279 GLY A N 1
ATOM 2094 C CA . GLY A 1 279 ? -30.683 -3.322 32.032 1.00 55.00 279 GLY A CA 1
ATOM 2095 C C . GLY A 1 279 ? -31.964 -3.970 32.564 1.00 55.00 279 GLY A C 1
ATOM 2096 O O . GLY A 1 279 ? -32.549 -3.481 33.533 1.00 55.00 279 GLY A O 1
ATOM 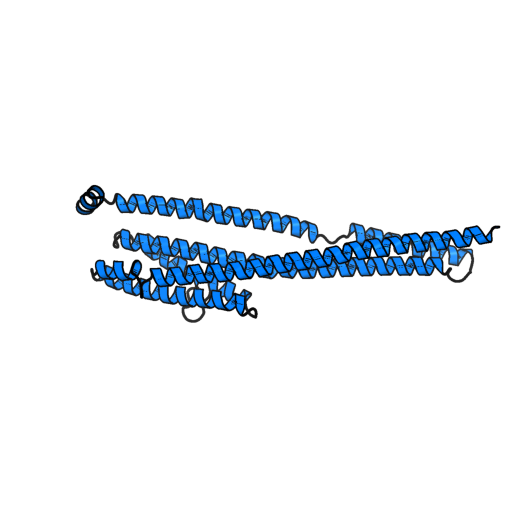2097 N N . ALA A 1 280 ? -32.354 -5.119 32.006 1.00 61.88 280 ALA A N 1
ATOM 2098 C CA . ALA A 1 280 ? -33.512 -5.881 32.467 1.00 61.88 280 ALA A CA 1
ATOM 2099 C C . ALA A 1 280 ? -33.353 -6.359 33.923 1.00 61.88 280 ALA A C 1
ATOM 2101 O O . ALA A 1 280 ? -34.284 -6.229 34.722 1.00 61.88 280 ALA A O 1
ATOM 2102 N N . LEU A 1 281 ? -32.164 -6.839 34.304 1.00 59.06 281 LEU A N 1
ATOM 2103 C CA . LEU A 1 281 ? -31.859 -7.233 35.685 1.00 59.06 281 LEU A CA 1
ATOM 2104 C C . LEU A 1 281 ? -31.911 -6.045 36.660 1.00 59.06 281 LEU A C 1
ATOM 2106 O O . LEU A 1 281 ? -32.433 -6.186 37.767 1.00 59.06 281 LEU A O 1
ATOM 2110 N N . GLY A 1 282 ? -31.429 -4.867 36.250 1.00 54.75 282 GLY A N 1
ATOM 2111 C CA . GLY A 1 282 ? -31.510 -3.640 37.049 1.00 54.75 282 GLY A CA 1
ATOM 2112 C C . GLY A 1 282 ? -32.951 -3.184 37.308 1.00 54.75 282 GLY A C 1
ATOM 2113 O O . GLY A 1 282 ? -33.305 -2.846 38.444 1.00 54.75 282 GLY A O 1
ATOM 2114 N N . VAL A 1 283 ? -33.809 -3.238 36.285 1.00 60.50 283 VAL A N 1
ATOM 2115 C CA . VAL A 1 283 ? -35.248 -2.935 36.406 1.00 60.50 283 VAL A CA 1
ATOM 2116 C C . VAL A 1 283 ? -35.953 -3.958 37.304 1.00 60.50 283 VAL A C 1
ATOM 2118 O O . VAL A 1 283 ? -36.715 -3.584 38.197 1.00 60.50 283 VAL A O 1
ATOM 2121 N N . ALA A 1 284 ? -35.663 -5.250 37.138 1.00 57.56 284 ALA A N 1
ATOM 2122 C CA . ALA A 1 284 ? -36.251 -6.300 37.966 1.00 57.56 284 ALA A CA 1
ATOM 2123 C C . ALA A 1 284 ? -35.841 -6.179 39.448 1.00 57.56 284 ALA A C 1
ATOM 2125 O O . ALA A 1 284 ? -36.683 -6.292 40.342 1.00 57.56 284 ALA A O 1
ATOM 2126 N N . GLY A 1 285 ? -34.562 -5.899 39.725 1.00 54.56 285 GLY A N 1
ATOM 2127 C CA . GLY A 1 285 ? -34.043 -5.744 41.087 1.00 54.56 285 GLY A CA 1
ATOM 2128 C C . GLY A 1 285 ? -34.627 -4.537 41.826 1.00 54.56 285 GLY A C 1
ATOM 2129 O O . GLY A 1 285 ? -34.971 -4.635 43.007 1.00 54.56 285 GLY A O 1
ATOM 2130 N N . THR A 1 286 ? -34.809 -3.412 41.127 1.00 56.34 286 THR A N 1
ATOM 2131 C CA . THR A 1 286 ? -35.462 -2.218 41.689 1.00 56.34 286 THR A CA 1
ATOM 2132 C C . THR A 1 286 ? -36.951 -2.452 41.949 1.00 56.34 286 THR A C 1
ATOM 2134 O O . THR A 1 286 ? -37.428 -2.141 43.043 1.00 56.34 286 THR A O 1
ATOM 2137 N N . ALA A 1 287 ? -37.671 -3.080 41.015 1.00 60.03 287 ALA A N 1
ATOM 2138 C CA . ALA A 1 287 ? -39.086 -3.411 41.179 1.00 60.03 287 ALA A CA 1
ATOM 2139 C C . ALA A 1 287 ? -39.340 -4.365 42.364 1.00 60.03 287 ALA A C 1
ATOM 2141 O O . ALA A 1 287 ? -40.219 -4.108 43.190 1.00 60.03 287 ALA A O 1
ATOM 2142 N N . LEU A 1 288 ? -38.536 -5.426 42.511 1.00 58.62 288 LEU A N 1
ATOM 2143 C CA . LEU A 1 288 ? -38.649 -6.377 43.626 1.00 58.62 288 LEU A CA 1
ATOM 2144 C C . LEU A 1 288 ? -38.289 -5.747 44.982 1.00 58.62 288 LEU A C 1
ATOM 2146 O O . LEU A 1 288 ? -38.922 -6.049 45.998 1.00 58.62 288 LEU A O 1
ATOM 2150 N N . GLY A 1 289 ? -37.300 -4.847 45.009 1.00 54.03 289 GLY A N 1
ATOM 2151 C CA . GLY A 1 289 ? -36.898 -4.123 46.217 1.00 54.03 289 GLY A CA 1
ATOM 2152 C C . GLY A 1 289 ? -37.962 -3.143 46.722 1.00 54.03 289 GLY A C 1
ATOM 2153 O O . GLY A 1 289 ? -38.176 -3.038 47.932 1.00 54.03 289 GLY A O 1
ATOM 2154 N N . ILE A 1 290 ? -38.658 -2.459 45.807 1.00 57.03 290 ILE A N 1
ATOM 2155 C CA . ILE A 1 290 ? -39.779 -1.563 46.133 1.00 57.03 290 ILE A CA 1
ATOM 2156 C C . ILE A 1 290 ? -41.023 -2.382 46.516 1.00 57.03 290 ILE A C 1
ATOM 2158 O O . ILE A 1 290 ? -41.687 -2.067 47.504 1.00 57.03 290 ILE A O 1
ATOM 2162 N N . GLY A 1 291 ? -41.299 -3.477 45.799 1.00 50.19 291 GLY A N 1
ATOM 2163 C CA . GLY A 1 291 ? -42.457 -4.346 46.025 1.00 50.19 291 GLY A CA 1
ATOM 2164 C C . GLY A 1 291 ? -42.490 -4.999 47.411 1.00 50.19 291 GLY A C 1
ATOM 2165 O O . GLY A 1 291 ? -43.527 -4.962 48.071 1.00 50.19 291 GLY A O 1
ATOM 2166 N N . ARG A 1 292 ? -41.354 -5.510 47.915 1.00 54.22 292 ARG A N 1
ATOM 2167 C CA . ARG A 1 292 ? -41.283 -6.093 49.276 1.00 54.22 292 ARG A CA 1
ATOM 2168 C C . ARG A 1 292 ? -41.553 -5.082 50.391 1.00 54.22 292 ARG A C 1
ATOM 2170 O O . ARG A 1 292 ? -42.027 -5.472 51.451 1.00 54.22 292 ARG A O 1
ATOM 2177 N N . ARG A 1 293 ? -41.285 -3.791 50.167 1.00 49.75 293 ARG A N 1
ATOM 2178 C CA . ARG A 1 293 ? -41.583 -2.740 51.153 1.00 49.75 293 ARG A CA 1
ATOM 2179 C C . ARG A 1 293 ? -43.058 -2.359 51.187 1.00 49.75 293 ARG A C 1
ATOM 2181 O O . ARG A 1 293 ? -43.544 -1.984 52.242 1.00 49.75 293 ARG A O 1
ATOM 2188 N N . LEU A 1 294 ? -43.776 -2.471 50.069 1.00 52.19 294 LEU A N 1
ATOM 2189 C CA . LEU A 1 294 ? -45.220 -2.213 50.025 1.00 52.19 294 LEU A CA 1
ATOM 2190 C C . LEU A 1 294 ? -46.038 -3.348 50.660 1.00 52.19 294 LEU A C 1
ATOM 2192 O O . LEU A 1 294 ? -47.123 -3.092 51.175 1.00 52.19 294 LEU A O 1
ATOM 2196 N N . SER A 1 295 ? -45.518 -4.581 50.676 1.00 51.72 295 SER A N 1
ATOM 2197 C CA . SER A 1 295 ? -46.174 -5.718 51.337 1.00 51.72 295 SER A CA 1
ATOM 2198 C C . SER A 1 295 ? -46.032 -5.736 52.861 1.00 51.72 295 SER A C 1
ATOM 2200 O O . SER A 1 295 ? -46.799 -6.429 53.510 1.00 51.72 295 SER A O 1
ATOM 2202 N N . GLU A 1 296 ? -45.082 -4.994 53.439 1.00 46.44 296 GLU A N 1
ATOM 2203 C CA . GLU A 1 296 ? -44.899 -4.911 54.902 1.00 46.44 296 GLU A CA 1
ATOM 2204 C C . GLU A 1 296 ? -45.857 -3.912 55.586 1.00 46.44 296 GLU A C 1
ATOM 2206 O O . GLU A 1 296 ? -45.914 -3.869 56.811 1.00 46.44 296 GLU A O 1
ATOM 2211 N N . TYR A 1 297 ? -46.623 -3.122 54.820 1.00 51.38 297 TYR A N 1
ATOM 2212 C CA . TYR A 1 297 ? -47.603 -2.149 55.336 1.00 51.38 297 TYR A CA 1
ATOM 2213 C C . TYR A 1 297 ? -49.069 -2.581 55.138 1.00 51.38 297 TYR A C 1
ATOM 2215 O O . TYR A 1 297 ? -49.971 -1.742 55.183 1.00 51.38 297 TYR A O 1
ATOM 2223 N N . ARG A 1 298 ? -49.313 -3.872 54.903 1.00 45.81 298 ARG A N 1
ATOM 2224 C CA . ARG A 1 298 ? -50.643 -4.495 54.949 1.00 45.81 298 ARG A CA 1
ATOM 2225 C C . ARG A 1 298 ? -50.704 -5.471 56.109 1.00 45.81 298 ARG A C 1
ATOM 2227 O O . ARG A 1 298 ? -51.777 -5.513 56.744 1.00 45.81 298 ARG A O 1
#